Protein AF-K3W5T7-F1 (afdb_monomer_lite)

Radius of gyration: 19.57 Å; chains: 1; bounding box: 52×49×50 Å

InterPro domains:
  IPR001171 Sterol biosynthesis ERG24/DHCR-like [PF01222] (64-207)

Sequence (216 aa):
MAATPVVAVLPTHLFVAHRGSLSLFLHAARHKPLLDMWPSPFDPTAWKLIGGFLGTQLMLMRVYKSNGFQCFALSIALFFALFFAGAYHWELYSGGVVYEHLPQIISAMNVFSYAFCDMLYVKGAFLRPSSSDSGTSGNPIFDFYWCTELYPRVLGWDVKLFTNCRGGMMFWDIAIISYACKQVELYGALSDSMAVSVGLQLVYIVKFFGGRQDTR

Foldseek 3Di:
DVCPLVVVQLQLLCCPVVVVDPVVSVVVCVPDPPVVSQDDLPDPLLVCVLCVQLVVLVVLCVVDVDALLVSVVVLVVVLVVCLCCCVPVVVVDQLLSCVVCVSNNSSNVVVVVLVVLVVQQCCLVPHDFPDPQFDDPPDSVVCSVVPGHPFGDDPNDTPCCSVPLRVPLVVVLSNLSSVQSVCCVVPVDGDPVSVVVSVVSVVVSSCVSVVVPPDD

Organism: Globisporangium ultimum (strain ATCC 200006 / CBS 805.95 / DAOM BR144) (NCBI:txid431595)

Structure (mmCIF, N/CA/C/O backbone):
data_AF-K3W5T7-F1
#
_entry.id   AF-K3W5T7-F1
#
loop_
_atom_site.group_PDB
_atom_site.id
_atom_site.type_symbol
_atom_site.label_atom_id
_atom_site.label_alt_id
_atom_site.label_comp_id
_atom_site.label_asym_id
_atom_site.label_entity_id
_atom_site.label_seq_id
_atom_site.pdbx_PDB_ins_code
_atom_site.Cartn_x
_atom_site.Cartn_y
_atom_site.Cartn_z
_atom_site.occupancy
_atom_site.B_iso_or_equiv
_atom_site.auth_seq_id
_atom_site.auth_comp_id
_atom_site.auth_asym_id
_atom_site.auth_atom_id
_atom_site.pdbx_PDB_model_num
ATOM 1 N N . MET A 1 1 ? -17.375 -5.889 2.847 1.00 61.69 1 MET A N 1
ATOM 2 C CA . MET A 1 1 ? -16.153 -6.396 3.512 1.00 61.69 1 MET A CA 1
ATOM 3 C C . MET A 1 1 ? -15.489 -7.527 2.742 1.00 61.69 1 MET A C 1
ATOM 5 O O . MET A 1 1 ? -14.324 -7.371 2.433 1.00 61.69 1 MET A O 1
ATOM 9 N N . ALA A 1 2 ? -16.182 -8.611 2.375 1.00 70.94 2 ALA A N 1
ATOM 10 C CA . ALA A 1 2 ? -15.546 -9.741 1.675 1.00 70.94 2 ALA A CA 1
ATOM 11 C C . ALA A 1 2 ? -15.096 -9.448 0.225 1.00 70.94 2 ALA A C 1
ATOM 13 O O . ALA A 1 2 ? -14.174 -10.082 -0.273 1.00 70.94 2 ALA A O 1
ATOM 14 N N . ALA A 1 3 ? -15.720 -8.479 -0.455 1.00 76.19 3 ALA A N 1
ATOM 15 C CA . ALA A 1 3 ? -15.379 -8.149 -1.841 1.00 76.19 3 ALA A CA 1
ATOM 16 C C . ALA A 1 3 ? -14.088 -7.320 -1.977 1.00 76.19 3 ALA A C 1
ATOM 18 O O . ALA A 1 3 ? -13.407 -7.415 -2.992 1.00 76.19 3 ALA A O 1
ATOM 19 N N . THR A 1 4 ? -13.728 -6.521 -0.969 1.00 79.50 4 THR A N 1
ATOM 20 C CA . THR A 1 4 ? -12.590 -5.591 -1.052 1.00 79.50 4 THR A CA 1
ATOM 21 C C . THR A 1 4 ? -11.247 -6.308 -1.245 1.00 79.50 4 THR A C 1
ATOM 23 O O . THR A 1 4 ? -10.515 -5.920 -2.154 1.00 79.50 4 THR A O 1
ATOM 26 N N . PRO A 1 5 ? -10.932 -7.393 -0.505 1.00 79.88 5 PRO A N 1
ATOM 27 C CA . PRO A 1 5 ? -9.723 -8.178 -0.756 1.00 79.88 5 PRO A CA 1
ATOM 28 C C . PRO A 1 5 ? -9.690 -8.771 -2.168 1.00 79.88 5 PRO A C 1
ATOM 30 O O . PRO A 1 5 ? -8.647 -8.780 -2.811 1.00 79.88 5 PRO A O 1
ATOM 33 N N . VAL A 1 6 ? -10.841 -9.222 -2.678 1.00 79.50 6 VAL A N 1
ATOM 34 C CA . VAL A 1 6 ? -10.961 -9.811 -4.021 1.00 79.50 6 VAL A CA 1
ATOM 35 C C . VAL A 1 6 ? -10.670 -8.758 -5.093 1.00 79.50 6 VAL A C 1
ATOM 37 O O . VAL A 1 6 ? -9.884 -8.996 -6.007 1.00 79.50 6 VAL A O 1
ATOM 40 N N . VAL A 1 7 ? -11.239 -7.562 -4.941 1.00 80.19 7 VAL A N 1
ATOM 41 C CA . VAL A 1 7 ? -11.006 -6.425 -5.843 1.00 80.19 7 VAL A CA 1
ATOM 42 C C . VAL A 1 7 ? -9.572 -5.893 -5.739 1.00 80.19 7 VAL A C 1
ATOM 44 O O . VAL A 1 7 ? -9.084 -5.324 -6.704 1.00 80.19 7 VAL A O 1
ATOM 47 N N . ALA A 1 8 ? -8.867 -6.097 -4.625 1.00 79.56 8 ALA A N 1
ATOM 48 C CA . ALA A 1 8 ? -7.452 -5.737 -4.507 1.00 79.56 8 ALA A CA 1
ATOM 49 C C . ALA A 1 8 ? -6.516 -6.783 -5.141 1.00 79.56 8 ALA A C 1
ATOM 51 O O . ALA A 1 8 ? -5.524 -6.429 -5.775 1.00 79.56 8 ALA A O 1
ATOM 52 N N . VAL A 1 9 ? -6.818 -8.075 -4.984 1.00 81.88 9 VAL A N 1
ATOM 53 C CA . VAL A 1 9 ? -5.940 -9.171 -5.430 1.00 81.88 9 VAL A CA 1
ATOM 54 C C . VAL A 1 9 ? -6.079 -9.451 -6.926 1.00 81.88 9 VAL A C 1
ATOM 56 O O . VAL A 1 9 ? -5.067 -9.659 -7.595 1.00 81.88 9 VAL A O 1
ATOM 59 N N . LEU A 1 10 ? -7.296 -9.422 -7.482 1.00 81.62 10 LEU A N 1
ATOM 60 C CA . LEU A 1 10 ? -7.518 -9.787 -8.887 1.00 81.62 10 LEU A CA 1
ATOM 61 C C . LEU A 1 10 ? -6.849 -8.837 -9.891 1.00 81.62 10 LEU A C 1
ATOM 63 O O . LEU A 1 10 ? -6.196 -9.339 -10.806 1.00 81.62 10 LEU A O 1
ATOM 67 N N . PRO A 1 11 ? -6.927 -7.499 -9.747 1.00 81.62 11 PRO A N 1
ATOM 68 C CA . PRO A 1 11 ? -6.212 -6.592 -10.637 1.00 81.62 11 PRO A CA 1
ATOM 69 C C . PRO A 1 11 ? -4.699 -6.760 -10.523 1.00 81.62 11 PRO A C 1
ATOM 71 O O . PRO A 1 11 ? -4.018 -6.809 -11.542 1.00 81.62 11 PRO A O 1
ATOM 74 N N . THR A 1 12 ? -4.158 -6.924 -9.314 1.00 80.81 12 THR A N 1
ATOM 75 C CA . THR A 1 12 ? -2.718 -7.163 -9.152 1.00 80.81 12 THR A CA 1
ATOM 76 C C . THR A 1 12 ? -2.299 -8.464 -9.831 1.00 80.81 12 THR A C 1
ATOM 78 O O . THR A 1 12 ? -1.301 -8.480 -10.546 1.00 80.81 12 THR A O 1
ATOM 81 N N . HIS A 1 13 ? -3.086 -9.535 -9.702 1.00 82.00 13 HIS A N 1
ATOM 82 C CA . HIS A 1 13 ? -2.827 -10.789 -10.411 1.00 82.00 13 HIS A CA 1
ATOM 83 C C . HIS A 1 13 ? -2.902 -10.613 -11.937 1.00 82.00 13 HIS A C 1
ATOM 85 O O . HIS A 1 13 ? -2.031 -11.093 -12.658 1.00 82.00 13 HIS A O 1
ATOM 91 N N . LEU A 1 14 ? -3.885 -9.863 -12.442 1.00 83.19 14 LEU A N 1
ATOM 92 C CA . LEU A 1 14 ? -4.017 -9.516 -13.861 1.00 83.19 14 LEU A CA 1
ATOM 93 C C . LEU A 1 14 ? -2.777 -8.774 -14.390 1.00 83.19 14 LEU A C 1
ATOM 95 O O . LEU A 1 14 ? -2.253 -9.114 -15.454 1.00 83.19 14 LEU A O 1
ATOM 99 N N . PHE A 1 15 ? -2.290 -7.767 -13.665 1.00 82.25 15 PHE A N 1
ATOM 100 C CA . PHE A 1 15 ? -1.136 -6.980 -14.098 1.00 82.25 15 PHE A CA 1
ATOM 101 C C . PHE A 1 15 ? 0.179 -7.755 -13.990 1.00 82.25 15 PHE A C 1
ATOM 103 O O . PHE A 1 15 ? 0.985 -7.698 -14.918 1.00 82.25 15 PHE A O 1
ATOM 110 N N . VAL A 1 16 ? 0.373 -8.521 -12.915 1.00 80.62 16 VAL A N 1
ATOM 111 C CA . VAL A 1 16 ? 1.622 -9.259 -12.666 1.00 80.62 16 VAL A CA 1
ATOM 112 C C . VAL A 1 16 ? 1.705 -10.536 -13.507 1.00 80.62 16 VAL A C 1
ATOM 114 O O . VAL A 1 16 ? 2.714 -10.765 -14.169 1.00 80.62 16 VAL A O 1
ATOM 117 N N . ALA A 1 17 ? 0.653 -11.360 -13.534 1.00 81.12 17 ALA A N 1
ATOM 118 C CA . ALA A 1 17 ? 0.679 -12.657 -14.218 1.00 81.12 17 ALA A CA 1
ATOM 119 C C . ALA A 1 17 ? 0.323 -12.564 -15.711 1.00 81.12 17 ALA A C 1
ATOM 121 O O . ALA A 1 17 ? 0.822 -13.350 -16.516 1.00 81.12 17 ALA A O 1
ATOM 122 N N . HIS A 1 18 ? -0.520 -11.600 -16.100 1.00 81.94 18 HIS A N 1
ATOM 123 C CA . HIS A 1 18 ? -1.054 -11.498 -17.467 1.00 81.94 18 HIS A CA 1
ATOM 124 C C . HIS A 1 18 ? -0.694 -10.192 -18.183 1.00 81.94 18 HIS A C 1
ATOM 126 O O . HIS A 1 18 ? -1.256 -9.904 -19.241 1.00 81.94 18 HIS A O 1
ATOM 132 N N . ARG A 1 19 ? 0.244 -9.402 -17.638 1.00 81.19 19 ARG A N 1
ATOM 133 C CA . ARG A 1 19 ? 0.719 -8.132 -18.224 1.00 81.19 19 ARG A CA 1
ATOM 134 C C . ARG A 1 19 ? -0.417 -7.143 -18.533 1.00 81.19 19 ARG A C 1
ATOM 136 O O . ARG A 1 19 ? -0.323 -6.363 -19.475 1.00 81.19 19 ARG A O 1
ATOM 143 N N . GLY A 1 20 ? -1.514 -7.207 -17.774 1.00 79.75 20 GLY A N 1
ATOM 144 C CA . GLY A 1 20 ? -2.696 -6.361 -17.975 1.00 79.75 20 GLY A CA 1
ATOM 145 C C . GLY A 1 20 ? -3.668 -6.839 -19.062 1.00 79.75 20 GLY A C 1
ATOM 146 O O . GLY A 1 20 ? -4.654 -6.157 -19.330 1.00 79.75 20 GLY A O 1
ATOM 147 N N . SER A 1 21 ? -3.442 -8.001 -19.687 1.00 86.62 21 SER A N 1
ATOM 148 C CA . SER A 1 21 ? -4.345 -8.545 -20.708 1.00 86.62 21 SER A CA 1
ATOM 149 C C . SER A 1 21 ? -5.549 -9.254 -20.088 1.00 86.62 21 SER A C 1
ATOM 151 O O . SER A 1 21 ? -5.440 -10.353 -19.535 1.00 86.62 21 SER A O 1
ATOM 153 N N . LEU A 1 22 ? -6.726 -8.638 -20.230 1.00 83.44 22 LEU A N 1
ATOM 154 C CA . LEU A 1 22 ? -7.982 -9.182 -19.711 1.00 83.44 22 LEU A CA 1
ATOM 155 C C . LEU A 1 22 ? -8.372 -10.503 -20.393 1.00 83.44 22 LEU A C 1
ATOM 157 O O . LEU A 1 22 ? -8.929 -11.388 -19.750 1.00 83.44 22 LEU A O 1
ATOM 161 N N . SER A 1 23 ? -8.056 -10.670 -21.680 1.00 83.00 23 SER A N 1
ATOM 162 C CA . SER A 1 23 ? -8.389 -11.889 -22.426 1.00 83.00 23 SER A CA 1
ATOM 163 C C . SER A 1 23 ? -7.590 -13.098 -21.936 1.00 83.00 23 SER A C 1
ATOM 165 O O . SER A 1 23 ? -8.165 -14.166 -21.729 1.00 83.00 23 SER A O 1
ATOM 167 N N . LEU A 1 24 ? -6.288 -12.921 -21.680 1.00 80.56 24 LEU A N 1
ATOM 168 C CA . LEU A 1 24 ? -5.429 -13.966 -21.114 1.00 80.56 24 LEU A CA 1
ATOM 169 C C . LEU A 1 24 ? -5.861 -14.340 -19.696 1.00 80.56 24 LEU A C 1
ATOM 171 O O . LEU A 1 24 ? -5.892 -15.522 -19.356 1.00 80.56 24 LEU A O 1
ATOM 175 N N . PHE A 1 25 ? -6.248 -13.349 -18.894 1.00 81.81 25 PHE A N 1
ATOM 176 C CA . PHE A 1 25 ? -6.768 -13.583 -17.553 1.00 81.81 25 PHE A CA 1
ATOM 177 C C . PHE A 1 25 ? -8.089 -14.356 -17.563 1.00 81.81 25 PHE A C 1
ATOM 179 O O . PHE A 1 25 ? -8.204 -15.358 -16.865 1.00 81.81 25 PHE A O 1
ATOM 186 N N . LEU A 1 26 ? -9.066 -13.957 -18.385 1.00 83.06 26 LEU A N 1
ATOM 187 C CA . LEU A 1 26 ? -10.345 -14.670 -18.495 1.00 83.06 26 LEU A CA 1
ATOM 188 C C . LEU A 1 26 ? -10.158 -16.104 -19.000 1.00 83.06 26 LEU A C 1
ATOM 190 O O . LEU A 1 26 ? -10.862 -17.014 -18.561 1.00 83.06 26 LEU A O 1
ATOM 194 N N . HIS A 1 27 ? -9.189 -16.321 -19.893 1.00 82.69 27 HIS A N 1
ATOM 195 C CA . HIS A 1 27 ? -8.848 -17.660 -20.355 1.00 82.69 27 HIS A CA 1
ATOM 196 C C . HIS A 1 27 ? -8.237 -18.509 -19.230 1.00 82.69 27 HIS A C 1
ATOM 198 O O . HIS A 1 27 ? -8.663 -19.641 -19.018 1.00 82.69 27 HIS A O 1
ATOM 204 N N . ALA A 1 28 ? -7.309 -17.954 -18.447 1.00 78.06 28 ALA A N 1
ATOM 205 C CA . ALA A 1 28 ? -6.713 -18.640 -17.300 1.00 78.06 28 ALA A CA 1
ATOM 206 C C . ALA A 1 28 ? -7.725 -18.908 -16.169 1.00 78.06 28 ALA A C 1
ATOM 208 O O . ALA A 1 28 ? -7.746 -20.004 -15.607 1.00 78.06 28 ALA A O 1
ATOM 209 N N . ALA A 1 29 ? -8.612 -17.950 -15.885 1.00 76.19 29 ALA A N 1
ATOM 210 C CA . ALA A 1 29 ? -9.672 -18.055 -14.880 1.00 76.19 29 ALA A CA 1
ATOM 211 C C . ALA A 1 29 ? -10.714 -19.135 -15.211 1.00 76.19 29 ALA A C 1
ATOM 213 O O . ALA A 1 29 ? -11.398 -19.630 -14.321 1.00 76.19 29 ALA A O 1
ATOM 214 N N . ARG A 1 30 ? -10.825 -19.535 -16.484 1.00 76.81 30 ARG A N 1
ATOM 215 C CA . ARG A 1 30 ? -11.701 -20.635 -16.909 1.00 76.81 30 ARG A CA 1
ATOM 216 C C . ARG A 1 30 ? -11.170 -22.012 -16.500 1.00 76.81 30 ARG A C 1
ATOM 218 O O . ARG A 1 30 ? -11.955 -22.950 -16.388 1.00 76.81 30 ARG A O 1
ATOM 225 N N . HIS A 1 31 ? -9.858 -22.141 -16.310 1.00 74.31 31 HIS A N 1
ATOM 226 C CA . HIS A 1 31 ? -9.187 -23.427 -16.101 1.00 74.31 31 HIS A CA 1
ATOM 227 C C . HIS A 1 31 ? -8.596 -23.603 -14.697 1.00 74.31 31 HIS A C 1
ATOM 229 O O . HIS A 1 31 ? -8.259 -24.728 -14.334 1.00 74.31 31 HIS A O 1
ATOM 235 N N . LYS A 1 32 ? -8.481 -22.531 -13.904 1.00 74.44 32 LYS A N 1
ATOM 236 C CA . LYS A 1 32 ? -7.997 -22.580 -12.519 1.00 74.44 32 LYS A CA 1
ATOM 237 C C . LYS A 1 32 ? -9.016 -21.966 -11.559 1.00 74.44 32 LYS A C 1
ATOM 239 O O . LYS A 1 32 ? -9.597 -20.932 -11.892 1.00 74.44 32 LYS A O 1
ATOM 244 N N . PRO A 1 33 ? -9.229 -22.556 -10.371 1.00 77.62 33 PRO A N 1
ATOM 245 C CA . PRO A 1 33 ? -10.069 -21.944 -9.353 1.00 77.62 33 PRO A CA 1
ATOM 246 C C . PRO A 1 33 ? -9.469 -20.609 -8.892 1.00 77.62 33 PRO A C 1
ATOM 248 O O . PRO A 1 33 ? -8.253 -20.460 -8.792 1.00 77.62 33 PRO A O 1
ATOM 251 N N . LEU A 1 34 ? -10.331 -19.643 -8.553 1.00 70.81 34 LEU A N 1
ATOM 252 C CA . LEU A 1 34 ? -9.916 -18.320 -8.061 1.00 70.81 34 LEU A CA 1
ATOM 253 C C . LEU A 1 34 ? -9.010 -18.380 -6.818 1.00 70.81 34 LEU A C 1
ATOM 255 O O . LEU A 1 34 ? -8.229 -17.460 -6.593 1.00 70.81 34 LEU A O 1
ATOM 259 N N . LEU A 1 35 ? -9.099 -19.449 -6.021 1.00 70.12 35 LEU A N 1
ATOM 260 C CA . LEU A 1 35 ? -8.236 -19.652 -4.855 1.00 70.12 35 LEU A CA 1
ATOM 261 C C . LEU A 1 35 ? -6.759 -19.838 -5.226 1.00 70.12 35 LEU A C 1
ATOM 263 O O . LEU A 1 35 ? -5.902 -19.365 -4.487 1.00 70.12 35 LEU A O 1
ATOM 267 N N . ASP A 1 36 ? -6.452 -20.427 -6.384 1.00 72.31 36 ASP A N 1
ATOM 268 C CA . ASP A 1 36 ? -5.064 -20.618 -6.836 1.00 72.31 36 ASP A CA 1
ATOM 269 C C . ASP A 1 36 ? -4.421 -19.307 -7.310 1.00 72.31 36 ASP A C 1
ATOM 271 O O . ASP A 1 36 ? -3.203 -19.211 -7.451 1.00 72.31 36 ASP A O 1
ATOM 275 N N . MET A 1 37 ? -5.238 -18.284 -7.570 1.00 72.12 37 MET A N 1
ATOM 276 C CA . MET A 1 37 ? -4.769 -16.940 -7.909 1.00 72.12 37 MET A CA 1
ATOM 277 C C . MET A 1 37 ? -4.391 -16.135 -6.662 1.00 72.12 37 MET A C 1
ATOM 279 O O . MET A 1 37 ? -3.790 -15.065 -6.789 1.00 72.12 37 MET A O 1
ATOM 283 N N . TRP A 1 38 ? -4.739 -16.629 -5.467 1.00 77.25 38 TRP A N 1
ATOM 284 C CA . TRP A 1 38 ? -4.500 -15.926 -4.218 1.00 77.25 38 TRP A CA 1
ATOM 285 C C . TRP A 1 38 ? -3.059 -16.130 -3.731 1.00 77.25 38 TRP A C 1
ATOM 287 O O . TRP A 1 38 ? -2.664 -17.255 -3.418 1.00 77.25 38 TRP A O 1
ATOM 297 N N . PRO A 1 39 ? -2.251 -15.062 -3.627 1.00 79.44 39 PRO A N 1
ATOM 298 C CA . PRO A 1 39 ? 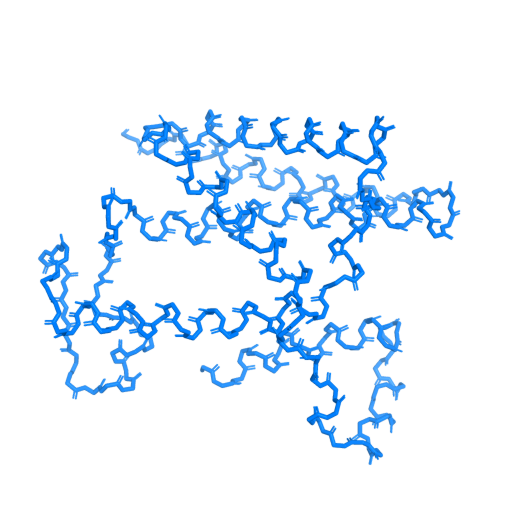-0.880 -15.184 -3.155 1.00 79.44 39 PRO A CA 1
ATOM 299 C C . PRO A 1 39 ? -0.839 -15.506 -1.656 1.00 79.44 39 PRO A C 1
ATOM 301 O O . PRO A 1 39 ? -1.678 -15.044 -0.874 1.00 79.44 39 PRO A O 1
ATOM 304 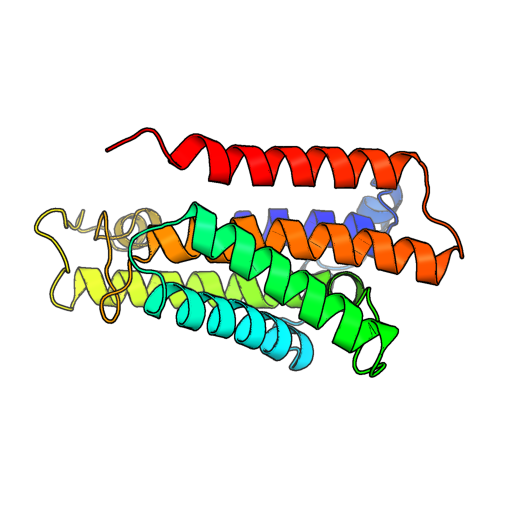N N . SER A 1 40 ? 0.167 -16.281 -1.243 1.00 83.62 40 SER A N 1
ATOM 305 C CA . SER A 1 40 ? 0.335 -16.694 0.151 1.00 83.62 40 SER A CA 1
ATOM 306 C C . SER A 1 40 ? 0.510 -15.474 1.072 1.00 83.62 40 SER A C 1
ATOM 308 O O . SER A 1 40 ? 1.456 -14.707 0.876 1.00 83.62 40 SER A O 1
ATOM 310 N N . PRO A 1 41 ? -0.339 -15.293 2.100 1.00 80.06 41 PRO A N 1
ATOM 311 C CA . PRO A 1 41 ? -0.262 -14.141 3.002 1.00 80.06 41 PRO A CA 1
ATOM 312 C C . PRO A 1 41 ? 0.882 -14.223 4.020 1.00 80.06 41 PRO A C 1
ATOM 314 O O . PRO A 1 41 ? 1.146 -13.248 4.716 1.00 80.06 41 PRO A O 1
ATOM 317 N N . PHE A 1 42 ? 1.550 -15.371 4.149 1.00 82.69 42 PHE A N 1
ATOM 318 C CA . PHE A 1 42 ? 2.521 -15.644 5.215 1.00 82.69 42 PHE A CA 1
ATOM 319 C C . PHE A 1 42 ? 3.980 -15.567 4.751 1.00 82.69 42 PHE A C 1
ATOM 321 O O . PHE A 1 42 ? 4.840 -16.260 5.287 1.00 82.69 42 PHE A O 1
ATOM 328 N N . ASP A 1 43 ? 4.271 -14.728 3.757 1.00 86.69 43 ASP A N 1
ATOM 329 C CA . ASP A 1 43 ? 5.645 -14.515 3.309 1.00 86.69 43 ASP A CA 1
ATOM 330 C C . ASP A 1 43 ? 6.452 -13.704 4.352 1.00 86.69 43 ASP A C 1
ATOM 332 O O . ASP A 1 43 ? 6.062 -12.578 4.687 1.00 86.69 43 ASP A O 1
ATOM 336 N N . PRO A 1 44 ? 7.574 -14.232 4.884 1.00 87.31 44 PRO A N 1
ATOM 337 C CA . PRO A 1 44 ? 8.341 -13.549 5.924 1.00 87.31 44 PRO A CA 1
ATOM 338 C C . PRO A 1 44 ? 8.930 -12.210 5.474 1.00 87.31 44 PRO A C 1
ATOM 340 O O . PRO A 1 44 ? 9.079 -11.305 6.295 1.00 87.31 44 PRO A O 1
ATOM 343 N N . THR A 1 45 ? 9.281 -12.068 4.195 1.00 85.19 45 THR A N 1
ATOM 344 C CA . THR A 1 45 ? 9.860 -10.832 3.657 1.00 85.19 45 THR A CA 1
ATOM 345 C C . THR A 1 45 ? 8.794 -9.750 3.574 1.00 85.19 45 THR A C 1
ATOM 347 O O . THR A 1 45 ? 9.022 -8.641 4.056 1.00 85.19 45 THR A O 1
ATOM 350 N N . ALA A 1 46 ? 7.593 -10.083 3.095 1.00 85.12 46 ALA A N 1
ATOM 351 C CA . ALA A 1 46 ? 6.457 -9.162 3.095 1.00 85.12 46 ALA A CA 1
ATOM 352 C C . ALA A 1 46 ? 6.126 -8.660 4.511 1.00 85.12 46 ALA A C 1
ATOM 354 O O . ALA A 1 46 ? 6.017 -7.453 4.725 1.00 85.12 46 ALA A O 1
ATOM 355 N N . TRP A 1 47 ? 6.050 -9.551 5.507 1.00 86.56 47 TRP A N 1
ATOM 356 C CA . TRP A 1 47 ? 5.792 -9.152 6.899 1.00 86.56 47 TRP A CA 1
ATOM 357 C C . TRP A 1 47 ? 6.914 -8.309 7.510 1.00 86.56 47 TRP A C 1
ATOM 359 O O . TRP A 1 47 ? 6.626 -7.389 8.277 1.00 86.56 47 TRP A O 1
ATOM 369 N N . LYS A 1 48 ? 8.180 -8.562 7.156 1.00 85.81 48 LYS A N 1
ATOM 370 C CA . LYS A 1 48 ? 9.312 -7.713 7.567 1.00 85.81 48 LYS A CA 1
ATOM 371 C C . LYS A 1 48 ? 9.225 -6.315 6.959 1.00 85.81 48 LYS A C 1
ATOM 373 O O . LYS A 1 48 ? 9.433 -5.346 7.682 1.00 85.81 48 LYS A O 1
ATOM 378 N N . LEU A 1 49 ? 8.893 -6.203 5.672 1.00 84.75 49 LEU A N 1
ATOM 379 C CA . LEU A 1 49 ? 8.727 -4.914 4.990 1.00 84.75 49 LEU A CA 1
ATOM 380 C C . LEU A 1 49 ? 7.577 -4.114 5.605 1.00 84.75 49 LEU A C 1
ATOM 382 O O . LEU A 1 49 ? 7.756 -2.960 5.988 1.00 84.75 49 LEU A O 1
ATOM 386 N N . ILE A 1 50 ? 6.421 -4.758 5.775 1.00 86.69 50 ILE A N 1
ATOM 387 C CA . ILE A 1 50 ? 5.233 -4.172 6.401 1.00 86.69 50 ILE A CA 1
ATOM 388 C C . ILE A 1 50 ? 5.540 -3.735 7.835 1.00 86.69 50 ILE A C 1
ATOM 390 O O . ILE A 1 50 ? 5.286 -2.590 8.201 1.00 86.69 50 ILE A O 1
ATOM 394 N N . GLY A 1 51 ? 6.091 -4.633 8.655 1.00 85.62 51 GLY A N 1
ATOM 395 C CA . GLY A 1 51 ? 6.387 -4.366 10.060 1.00 85.62 51 GLY A CA 1
ATOM 396 C C . GLY A 1 51 ? 7.459 -3.294 10.239 1.00 85.62 51 GLY A C 1
ATOM 397 O O . GLY A 1 51 ? 7.309 -2.416 11.085 1.00 85.62 51 GLY A O 1
ATOM 398 N N . GLY A 1 52 ? 8.507 -3.317 9.412 1.00 84.19 52 GLY A N 1
ATOM 399 C CA . GLY A 1 52 ? 9.554 -2.298 9.404 1.00 84.19 52 GLY A CA 1
ATOM 400 C C . GLY A 1 52 ? 9.007 -0.926 9.020 1.00 84.19 52 GLY A C 1
ATOM 401 O O . GLY A 1 52 ? 9.253 0.061 9.715 1.00 84.19 52 GLY A O 1
ATOM 402 N N . PHE A 1 53 ? 8.192 -0.859 7.968 1.00 84.88 53 PHE A N 1
ATOM 403 C CA . PHE A 1 53 ? 7.553 0.383 7.546 1.00 84.88 53 PHE A CA 1
ATOM 404 C C . PHE A 1 53 ? 6.564 0.908 8.599 1.00 84.88 53 PHE A C 1
ATOM 406 O O . PHE A 1 53 ? 6.719 2.020 9.095 1.00 84.88 53 PHE A O 1
ATOM 413 N N . LEU A 1 54 ? 5.584 0.110 9.025 1.00 86.38 54 LEU A N 1
ATOM 414 C CA . LEU A 1 54 ? 4.593 0.553 10.012 1.00 86.38 54 LEU A CA 1
ATOM 415 C C . LEU A 1 54 ? 5.239 0.886 11.366 1.00 86.38 54 LEU A C 1
ATOM 417 O O . LEU A 1 54 ? 4.860 1.869 12.003 1.00 86.38 54 LEU A O 1
ATOM 421 N N . GLY A 1 55 ? 6.244 0.117 11.790 1.00 84.88 55 GLY A N 1
ATOM 422 C CA . GLY A 1 55 ? 6.995 0.356 13.021 1.00 84.88 55 GLY A CA 1
ATOM 423 C C . GLY A 1 55 ? 7.791 1.660 12.989 1.00 84.88 55 GLY A C 1
ATOM 424 O O . GLY A 1 55 ? 7.715 2.449 13.932 1.00 84.88 55 GLY A O 1
ATOM 425 N N . THR A 1 56 ? 8.503 1.940 11.892 1.00 81.12 56 THR A N 1
ATOM 426 C CA . THR A 1 56 ? 9.218 3.219 11.723 1.00 81.12 56 THR A CA 1
ATOM 427 C C . THR A 1 56 ? 8.251 4.402 11.702 1.00 81.12 56 THR A C 1
ATOM 429 O O . THR A 1 56 ? 8.498 5.402 12.378 1.00 81.12 56 THR A O 1
ATOM 432 N N . GLN A 1 57 ? 7.100 4.270 11.036 1.00 82.06 57 GLN A N 1
ATOM 433 C CA . GLN A 1 57 ? 6.054 5.298 11.037 1.00 82.06 57 GLN A CA 1
ATOM 434 C C . GLN A 1 57 ? 5.456 5.540 12.436 1.00 82.06 57 GLN A C 1
ATOM 436 O O . GLN A 1 57 ? 5.245 6.693 12.824 1.00 82.06 57 GLN A O 1
ATOM 441 N N . LEU A 1 58 ? 5.221 4.486 13.227 1.00 81.06 58 LEU A N 1
ATOM 442 C CA . LEU A 1 58 ? 4.762 4.613 14.619 1.00 81.06 58 LEU A CA 1
ATOM 443 C C . LEU A 1 58 ? 5.796 5.323 15.502 1.00 81.06 58 LEU A C 1
ATOM 445 O O . LEU A 1 58 ? 5.436 6.188 16.304 1.00 81.06 58 LEU A O 1
ATOM 449 N N . MET A 1 59 ? 7.082 5.002 15.337 1.00 80.12 59 MET A N 1
ATOM 450 C CA . MET A 1 59 ? 8.166 5.662 16.072 1.00 80.12 59 MET A CA 1
ATOM 451 C C . MET A 1 59 ? 8.247 7.153 15.732 1.00 80.12 59 MET A C 1
ATOM 453 O O . MET A 1 59 ? 8.288 7.990 16.636 1.00 80.12 59 MET A O 1
ATOM 457 N N . LEU A 1 60 ? 8.183 7.505 14.445 1.00 74.94 60 LEU A N 1
ATOM 458 C CA . LEU A 1 60 ? 8.192 8.899 13.990 1.00 74.94 60 LEU A CA 1
ATOM 459 C C . LEU A 1 60 ? 6.984 9.689 14.513 1.00 74.94 60 LEU A C 1
ATOM 461 O O . LEU A 1 60 ? 7.129 10.849 14.906 1.00 74.94 60 LEU A O 1
ATOM 465 N N . MET A 1 61 ? 5.812 9.054 14.600 1.00 72.25 61 MET A N 1
ATOM 466 C CA . MET A 1 61 ? 4.611 9.674 15.166 1.00 72.25 61 MET A CA 1
ATOM 467 C C . MET A 1 61 ? 4.767 10.019 16.652 1.00 72.25 61 MET A C 1
ATOM 469 O O . MET A 1 61 ? 4.248 11.042 17.103 1.00 72.25 61 MET A O 1
ATOM 473 N N . ARG A 1 62 ? 5.490 9.199 17.424 1.00 71.00 62 ARG A N 1
ATOM 474 C CA . ARG A 1 62 ? 5.73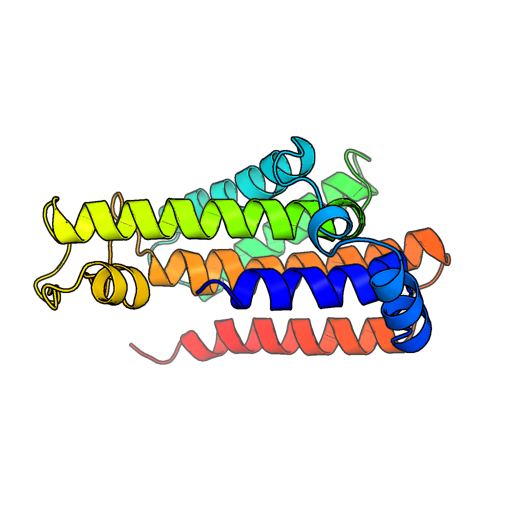2 9.467 18.849 1.00 71.00 62 ARG A CA 1
ATOM 475 C C . ARG A 1 62 ? 6.636 10.681 19.061 1.00 71.00 62 ARG A C 1
ATOM 477 O O . ARG A 1 62 ? 6.430 11.425 20.017 1.00 71.00 62 ARG A O 1
ATOM 484 N N . VAL A 1 63 ? 7.612 10.880 18.176 1.00 67.62 63 VAL A N 1
ATOM 485 C CA . VAL A 1 63 ? 8.572 11.992 18.254 1.00 67.62 63 VAL A CA 1
ATOM 486 C C . VAL A 1 63 ? 7.939 13.311 17.794 1.00 67.62 63 VAL A C 1
ATOM 488 O O . VAL A 1 63 ? 8.143 14.342 18.429 1.00 67.62 63 VAL A O 1
ATOM 491 N N . TYR A 1 64 ? 7.108 13.293 16.746 1.00 61.78 64 TYR A N 1
ATOM 492 C CA . TYR A 1 64 ? 6.525 14.506 16.156 1.00 61.78 64 TYR A CA 1
ATOM 493 C C . TYR A 1 64 ? 5.004 14.576 16.328 1.00 61.78 64 TYR A C 1
ATOM 495 O O . TYR A 1 64 ? 4.231 14.380 15.391 1.00 61.78 64 TYR A O 1
ATOM 503 N N . LYS A 1 65 ? 4.565 14.932 17.538 1.00 56.41 65 LYS A N 1
ATOM 504 C CA . LYS A 1 65 ? 3.143 14.950 17.924 1.00 56.41 65 LYS A CA 1
ATOM 505 C C . LYS A 1 65 ? 2.321 16.120 17.340 1.00 56.41 65 LYS A C 1
ATOM 507 O O . LYS A 1 65 ? 1.099 16.047 17.348 1.00 56.41 65 LYS A O 1
ATOM 512 N N . SER A 1 66 ? 2.962 17.199 16.861 1.00 52.31 66 SER A N 1
ATOM 513 C CA . SER A 1 66 ? 2.291 18.490 16.564 1.00 52.31 66 SER A CA 1
ATOM 514 C C . SER A 1 66 ? 2.409 18.995 15.113 1.00 52.31 66 SER A C 1
ATOM 516 O O . SER A 1 66 ? 1.564 19.779 14.687 1.00 52.31 66 SER A O 1
ATOM 518 N N . ASN A 1 67 ? 3.389 18.530 14.321 1.00 63.16 67 ASN A N 1
ATOM 519 C CA . ASN A 1 67 ? 3.657 19.061 12.974 1.00 63.16 67 ASN A CA 1
ATOM 520 C C . ASN A 1 67 ? 3.640 17.959 11.906 1.00 63.16 67 ASN A C 1
ATOM 522 O O . ASN A 1 67 ? 4.663 17.341 11.600 1.00 63.16 67 ASN A O 1
ATOM 526 N N . GLY A 1 68 ? 2.467 17.741 11.303 1.00 58.06 68 GLY A N 1
ATOM 527 C CA . GLY A 1 68 ? 2.255 16.733 10.260 1.00 58.06 68 GLY A CA 1
ATOM 528 C C . GLY A 1 68 ? 3.213 16.866 9.071 1.00 58.0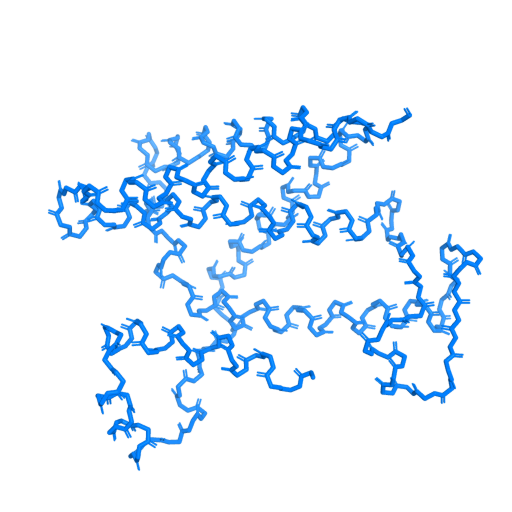6 68 GLY A C 1
ATOM 529 O O . GLY A 1 68 ? 3.755 15.851 8.634 1.00 58.06 68 GLY A O 1
ATOM 530 N N . PHE A 1 69 ? 3.480 18.102 8.630 1.00 61.38 69 PHE A N 1
ATOM 531 C CA . PHE A 1 69 ? 4.344 18.424 7.487 1.00 61.38 69 PHE A CA 1
ATOM 532 C C . PHE A 1 69 ? 5.839 18.229 7.769 1.00 61.38 69 PHE A C 1
ATOM 534 O O . PHE A 1 69 ? 6.531 17.625 6.962 1.00 61.38 69 PHE A O 1
ATOM 541 N N . GLN A 1 70 ? 6.343 18.658 8.932 1.00 62.03 70 GLN A N 1
ATOM 542 C CA . GLN A 1 70 ? 7.745 18.412 9.305 1.00 62.03 70 GLN A CA 1
ATOM 543 C C . GLN A 1 70 ? 8.013 16.916 9.446 1.00 62.03 70 GLN A C 1
ATOM 545 O O . GLN A 1 70 ? 9.008 16.414 8.942 1.00 62.03 70 GLN A O 1
ATOM 550 N N . CYS A 1 71 ? 7.085 16.187 10.068 1.00 62.31 71 CYS A N 1
ATOM 551 C CA . CYS A 1 71 ? 7.183 14.741 10.181 1.00 62.31 71 CYS A CA 1
ATOM 552 C C . CYS A 1 71 ? 7.049 14.055 8.812 1.00 62.31 71 CYS A C 1
ATOM 554 O O . CYS A 1 71 ? 7.702 13.049 8.586 1.00 62.31 71 CYS A O 1
ATOM 556 N N . PHE A 1 72 ? 6.242 14.579 7.880 1.00 64.06 72 PHE A N 1
ATOM 557 C CA . PHE A 1 72 ? 6.190 14.107 6.487 1.00 64.06 72 PHE A CA 1
ATOM 558 C C . PHE A 1 72 ? 7.510 14.343 5.749 1.00 64.06 72 PHE A C 1
ATOM 560 O O . PHE A 1 72 ? 8.084 13.389 5.243 1.00 64.06 72 PHE A O 1
ATOM 567 N N . ALA A 1 73 ? 8.030 15.571 5.764 1.00 67.25 73 ALA A N 1
ATOM 568 C CA . ALA A 1 73 ? 9.296 15.921 5.130 1.00 67.25 73 ALA A CA 1
ATOM 569 C C . ALA A 1 73 ? 10.461 15.099 5.698 1.00 67.25 73 ALA A C 1
ATOM 571 O O . ALA A 1 73 ? 11.283 14.607 4.938 1.00 67.25 73 ALA A O 1
ATOM 572 N N . LEU A 1 74 ? 10.493 14.876 7.017 1.00 67.50 74 LEU A N 1
ATOM 573 C CA . LEU A 1 74 ? 11.457 13.983 7.661 1.00 67.50 74 LEU A CA 1
ATOM 574 C C . LEU A 1 74 ? 11.235 12.516 7.304 1.00 67.50 74 LEU A C 1
ATOM 576 O O . LEU A 1 74 ? 12.215 11.820 7.099 1.00 67.50 74 LEU A O 1
ATOM 580 N N . SER A 1 75 ? 9.989 12.040 7.215 1.00 65.44 75 SER A N 1
ATOM 581 C CA . SER A 1 75 ? 9.693 10.652 6.821 1.00 65.44 75 SER A CA 1
ATOM 582 C C . SER A 1 75 ? 10.138 10.389 5.389 1.00 65.44 75 SER A C 1
ATOM 584 O O . SER A 1 75 ? 10.788 9.384 5.145 1.00 65.44 75 SER A O 1
ATOM 586 N N . ILE A 1 76 ? 9.851 11.316 4.473 1.00 67.94 76 ILE A N 1
ATOM 587 C CA . ILE A 1 76 ? 10.310 11.274 3.087 1.00 67.94 76 ILE A CA 1
ATOM 588 C C . ILE A 1 76 ? 11.832 11.387 3.021 1.00 67.94 76 ILE A C 1
ATOM 590 O O . ILE A 1 76 ? 12.462 10.592 2.339 1.00 67.94 76 ILE A O 1
ATOM 594 N N . ALA A 1 77 ? 12.448 12.330 3.736 1.00 68.75 77 ALA A N 1
ATOM 595 C CA . ALA A 1 77 ? 13.898 12.508 3.716 1.00 68.75 77 ALA A CA 1
ATOM 596 C C . ALA A 1 77 ? 14.632 11.294 4.300 1.00 68.75 77 ALA A C 1
ATOM 598 O O . ALA A 1 77 ? 15.609 10.842 3.717 1.00 68.75 77 ALA A O 1
ATOM 599 N N . LEU A 1 78 ? 14.143 10.733 5.411 1.00 68.75 78 LEU A N 1
ATOM 600 C CA . LEU A 1 78 ? 14.647 9.484 5.980 1.00 68.75 78 LEU A CA 1
ATOM 601 C C . LEU A 1 78 ? 14.410 8.323 5.029 1.00 68.75 78 LEU A C 1
ATOM 603 O O . LEU A 1 78 ? 15.319 7.532 4.832 1.00 68.75 78 LEU A O 1
ATOM 607 N N . PHE A 1 79 ? 13.228 8.226 4.425 1.00 66.88 79 PHE A N 1
ATOM 608 C CA . PHE A 1 79 ? 12.924 7.164 3.481 1.00 66.88 79 PHE A CA 1
ATOM 609 C C . PHE A 1 79 ? 13.843 7.234 2.265 1.00 66.88 79 PHE A C 1
ATOM 611 O O . PHE A 1 79 ? 14.506 6.251 1.981 1.00 66.88 79 PHE A O 1
ATOM 618 N N . PHE A 1 80 ? 13.979 8.386 1.609 1.00 67.75 80 PHE A N 1
ATOM 619 C CA . PHE A 1 80 ? 14.927 8.565 0.513 1.00 67.75 80 PHE A CA 1
ATOM 620 C C . PHE A 1 80 ? 16.368 8.320 0.961 1.00 67.75 80 PHE A C 1
ATOM 622 O O . PHE A 1 80 ? 17.106 7.654 0.248 1.00 67.75 80 PHE A O 1
ATOM 629 N N . ALA A 1 81 ? 16.774 8.782 2.145 1.00 64.81 81 ALA A N 1
ATOM 630 C CA . ALA A 1 81 ? 18.117 8.529 2.660 1.00 64.81 81 ALA A CA 1
ATOM 631 C C . ALA A 1 81 ? 18.370 7.033 2.902 1.00 64.81 81 ALA A C 1
ATOM 633 O O . ALA A 1 81 ? 19.405 6.528 2.490 1.00 64.81 81 ALA A O 1
ATOM 634 N N . LEU A 1 82 ? 17.430 6.305 3.509 1.00 65.56 82 LEU A N 1
ATOM 635 C CA . LEU A 1 82 ? 17.508 4.854 3.714 1.00 65.56 82 LEU A CA 1
ATOM 636 C C . LEU A 1 82 ? 17.363 4.071 2.405 1.00 65.56 82 LEU A C 1
ATOM 638 O O . LEU A 1 82 ? 17.978 3.015 2.266 1.00 65.56 82 LEU A O 1
ATOM 642 N N . PHE A 1 83 ? 16.579 4.585 1.459 1.00 64.12 83 PHE A N 1
ATOM 643 C CA . PHE A 1 83 ? 16.371 4.024 0.129 1.00 64.12 83 PHE A CA 1
ATOM 644 C C . PHE A 1 83 ? 17.639 4.111 -0.710 1.00 64.12 83 PHE A C 1
ATOM 646 O O . PHE A 1 83 ? 18.161 3.094 -1.151 1.00 64.12 83 PHE A O 1
ATOM 653 N N . PHE A 1 84 ? 18.213 5.305 -0.836 1.00 63.34 84 PHE A N 1
ATOM 654 C CA . PHE A 1 84 ? 19.469 5.513 -1.550 1.00 63.34 84 PHE A CA 1
ATOM 655 C C . PHE A 1 84 ? 20.673 4.914 -0.809 1.00 63.34 84 PHE A C 1
ATOM 657 O O . PHE A 1 84 ? 21.521 4.293 -1.442 1.00 63.34 84 PHE A O 1
ATOM 664 N N . ALA A 1 85 ? 20.756 5.007 0.522 1.00 59.16 85 ALA A N 1
ATOM 665 C CA . ALA A 1 85 ? 21.853 4.374 1.259 1.00 59.16 85 ALA A CA 1
ATOM 666 C C . ALA A 1 85 ? 21.762 2.839 1.225 1.00 59.16 85 ALA A C 1
ATOM 668 O O . ALA A 1 85 ? 22.762 2.157 1.024 1.00 59.16 85 ALA A O 1
ATOM 669 N N . GLY A 1 86 ? 20.563 2.278 1.378 1.00 58.91 86 GLY A N 1
ATOM 670 C CA . GLY A 1 86 ? 20.348 0.833 1.383 1.00 58.91 86 GLY A CA 1
ATOM 671 C C . GLY A 1 86 ? 20.476 0.185 0.007 1.00 58.91 86 GLY A C 1
ATOM 672 O O . GLY A 1 86 ? 21.105 -0.865 -0.093 1.00 58.91 86 GLY A O 1
ATOM 673 N N . ALA A 1 87 ? 19.927 0.809 -1.039 1.00 58.84 87 ALA A N 1
ATOM 674 C CA . ALA A 1 87 ? 19.942 0.257 -2.393 1.00 58.84 87 ALA A CA 1
ATOM 675 C C . ALA A 1 87 ? 21.241 0.564 -3.159 1.00 58.84 87 ALA A C 1
ATOM 677 O O . ALA A 1 87 ? 21.718 -0.296 -3.887 1.00 58.84 87 ALA A O 1
ATOM 678 N N . TYR A 1 88 ? 21.824 1.762 -2.997 1.00 58.91 88 TYR A N 1
ATOM 679 C CA . TYR A 1 88 ? 22.992 2.202 -3.781 1.00 58.91 88 TYR A CA 1
ATOM 680 C C . TYR A 1 88 ? 24.327 2.122 -3.028 1.00 58.91 88 TYR A C 1
ATOM 682 O O . TYR A 1 88 ? 25.350 1.878 -3.659 1.00 58.91 88 TYR A O 1
ATOM 690 N N . HIS A 1 89 ? 24.355 2.350 -1.706 1.00 54.62 89 HIS A N 1
ATOM 691 C CA . HIS A 1 89 ? 25.615 2.341 -0.943 1.00 54.62 89 HIS A CA 1
ATOM 692 C C . HIS A 1 89 ? 25.926 1.001 -0.276 1.00 54.62 89 HIS A C 1
ATOM 694 O O . HIS A 1 89 ? 27.097 0.640 -0.178 1.00 54.62 89 HIS A O 1
ATOM 700 N N . TRP A 1 90 ? 24.910 0.287 0.210 1.00 56.16 90 TRP A N 1
ATOM 701 C CA . TRP A 1 90 ? 25.110 -0.966 0.938 1.00 56.16 90 TRP A CA 1
ATOM 702 C C . TRP A 1 90 ? 24.558 -2.214 0.230 1.00 56.16 90 TRP A C 1
ATOM 704 O O . TRP A 1 90 ? 24.758 -3.309 0.746 1.00 56.16 90 TRP A O 1
ATOM 714 N N . GLU A 1 91 ? 23.881 -2.067 -0.915 1.00 61.28 91 GLU A N 1
ATOM 715 C CA . GLU A 1 91 ? 23.269 -3.166 -1.692 1.00 61.28 91 GLU A CA 1
ATOM 716 C C . GLU A 1 91 ? 22.434 -4.152 -0.836 1.00 61.28 91 GLU A C 1
ATOM 718 O O . GLU A 1 91 ? 22.331 -5.339 -1.142 1.00 61.28 91 GLU A O 1
ATOM 723 N N . LEU A 1 92 ? 21.817 -3.685 0.261 1.00 57.47 92 LEU A N 1
ATOM 724 C CA . LEU A 1 92 ? 21.079 -4.563 1.184 1.00 57.47 92 LEU A CA 1
ATOM 725 C C . LEU A 1 92 ? 19.794 -5.132 0.562 1.00 57.47 92 LEU A C 1
ATOM 727 O O . LEU A 1 92 ? 19.286 -6.147 1.040 1.00 57.47 92 LEU A O 1
ATOM 731 N N . TYR A 1 93 ? 19.226 -4.457 -0.440 1.00 62.28 93 TYR A N 1
ATOM 732 C CA . TYR A 1 93 ? 17.996 -4.853 -1.126 1.00 62.28 93 TYR A CA 1
ATOM 733 C C . TYR A 1 93 ? 17.924 -4.241 -2.533 1.00 62.28 93 TYR A C 1
ATOM 735 O O . TYR A 1 93 ? 18.449 -3.154 -2.769 1.00 62.28 93 TYR A O 1
ATOM 743 N N . SER A 1 94 ? 17.230 -4.917 -3.458 1.00 70.06 94 SER A N 1
ATOM 744 C CA . SER A 1 94 ? 16.889 -4.354 -4.774 1.00 70.06 94 SER A CA 1
ATOM 745 C C . SER A 1 94 ? 15.958 -3.152 -4.597 1.00 70.06 94 SER A C 1
ATOM 747 O O . SER A 1 94 ? 14.986 -3.217 -3.839 1.00 70.06 94 SER A O 1
ATOM 749 N N . GLY A 1 95 ? 16.204 -2.059 -5.325 1.00 69.06 95 GLY A N 1
ATOM 750 C CA . GLY A 1 95 ? 15.345 -0.869 -5.281 1.00 69.06 95 GLY A CA 1
ATOM 751 C C . GLY A 1 95 ? 13.886 -1.177 -5.655 1.00 69.06 95 GLY A C 1
ATOM 752 O O . GLY A 1 95 ? 12.963 -0.475 -5.239 1.00 69.06 95 GLY A O 1
ATOM 753 N N . GLY A 1 96 ? 13.654 -2.271 -6.381 1.00 78.88 96 GLY A N 1
ATOM 754 C CA . GLY A 1 96 ? 12.339 -2.795 -6.734 1.00 78.88 96 GLY A CA 1
ATOM 755 C C . GLY A 1 96 ? 11.700 -3.774 -5.743 1.00 78.88 96 GLY A C 1
ATOM 756 O O . GLY A 1 96 ? 10.710 -4.407 -6.105 1.00 78.88 96 GLY A O 1
ATOM 757 N N . VAL A 1 97 ? 12.210 -3.918 -4.513 1.00 82.06 97 VAL A N 1
ATOM 758 C CA . VAL A 1 97 ? 11.741 -4.933 -3.542 1.00 82.06 97 VAL A CA 1
ATOM 759 C C . VAL A 1 97 ? 10.226 -4.904 -3.281 1.00 82.06 97 VAL A C 1
ATOM 761 O O . VAL A 1 97 ? 9.600 -5.951 -3.110 1.00 82.06 97 VAL A O 1
ATOM 764 N N . VAL A 1 98 ? 9.602 -3.719 -3.293 1.00 84.81 98 VAL A N 1
ATOM 765 C CA . VAL A 1 98 ? 8.148 -3.587 -3.087 1.00 84.81 98 VAL A CA 1
ATOM 766 C C . VAL A 1 98 ? 7.377 -4.140 -4.282 1.00 84.81 98 VAL A C 1
ATOM 768 O O . VAL A 1 98 ? 6.325 -4.744 -4.094 1.00 84.81 98 VAL A O 1
ATOM 771 N N . TYR A 1 99 ? 7.898 -3.973 -5.500 1.00 85.56 99 TYR A N 1
ATOM 772 C CA . TYR A 1 99 ? 7.296 -4.529 -6.712 1.00 85.56 99 TYR A CA 1
ATOM 773 C C . TYR A 1 99 ? 7.343 -6.059 -6.715 1.00 85.56 99 TYR A C 1
ATOM 775 O O . TYR A 1 99 ? 6.352 -6.710 -7.038 1.00 85.56 99 TYR A O 1
ATOM 783 N N . GLU A 1 100 ? 8.483 -6.635 -6.336 1.00 85.00 100 GLU A N 1
ATOM 784 C CA . GLU A 1 100 ? 8.699 -8.087 -6.355 1.00 85.00 100 GLU A CA 1
ATOM 785 C C . GLU A 1 100 ? 7.780 -8.827 -5.383 1.00 85.00 100 GLU A C 1
ATOM 787 O O . GLU A 1 100 ? 7.220 -9.869 -5.723 1.00 85.00 100 GLU A O 1
ATOM 792 N N . HIS A 1 101 ? 7.581 -8.256 -4.195 1.00 87.19 101 HIS A N 1
ATOM 793 C CA . HIS A 1 101 ? 6.745 -8.837 -3.148 1.00 87.19 101 HIS A CA 1
ATOM 794 C C . HIS A 1 101 ? 5.330 -8.240 -3.092 1.00 87.19 101 HIS A C 1
ATOM 796 O O . HIS A 1 101 ? 4.601 -8.473 -2.125 1.00 87.19 101 HIS A O 1
ATOM 802 N N . LEU A 1 102 ? 4.906 -7.477 -4.108 1.00 86.50 102 LEU A N 1
ATOM 803 C CA . LEU A 1 102 ? 3.609 -6.791 -4.115 1.00 86.50 102 LEU A CA 1
ATOM 804 C C . LEU A 1 102 ? 2.413 -7.738 -3.880 1.00 86.50 102 LEU A C 1
ATOM 806 O O . LEU A 1 102 ? 1.572 -7.416 -3.032 1.00 86.50 102 LEU A O 1
ATOM 810 N N . PRO A 1 103 ? 2.305 -8.905 -4.553 1.00 86.06 103 PRO A N 1
ATOM 811 C CA . PRO A 1 103 ? 1.193 -9.829 -4.318 1.00 86.06 103 PRO A CA 1
ATOM 812 C C . PRO A 1 103 ? 1.129 -10.315 -2.861 1.00 86.06 103 PRO A C 1
ATOM 814 O O . PRO A 1 103 ? 0.052 -10.372 -2.262 1.00 86.06 103 PRO A O 1
ATOM 817 N N . GLN A 1 104 ? 2.284 -10.624 -2.272 1.00 88.12 104 GLN A N 1
ATOM 818 C CA . GLN A 1 104 ? 2.410 -11.086 -0.892 1.00 88.12 104 GLN A CA 1
ATOM 819 C C . GLN A 1 104 ? 2.085 -9.964 0.099 1.00 88.12 104 GLN A C 1
ATOM 821 O O . GLN A 1 104 ? 1.373 -10.208 1.072 1.00 88.12 104 GLN A O 1
ATOM 826 N N . ILE A 1 105 ? 2.527 -8.729 -0.172 1.00 88.50 105 ILE A N 1
ATOM 827 C CA . ILE A 1 105 ? 2.224 -7.549 0.650 1.00 88.50 105 ILE A CA 1
ATOM 828 C C . ILE A 1 105 ? 0.714 -7.294 0.688 1.00 88.50 105 ILE A C 1
ATOM 830 O O . ILE A 1 105 ? 0.163 -7.113 1.771 1.00 88.50 105 ILE A O 1
ATOM 834 N N . ILE A 1 106 ? 0.018 -7.334 -0.454 1.00 88.44 106 ILE A N 1
ATOM 835 C CA . ILE A 1 106 ? -1.443 -7.131 -0.506 1.00 88.44 106 ILE A CA 1
ATOM 836 C C . ILE A 1 106 ? -2.178 -8.207 0.302 1.00 88.44 106 ILE A C 1
ATOM 838 O O . ILE A 1 106 ? -3.085 -7.894 1.075 1.00 88.44 106 ILE A O 1
ATOM 842 N N . SER A 1 107 ? -1.785 -9.474 0.160 1.00 87.31 107 SER A N 1
ATOM 843 C CA . SER A 1 107 ? -2.399 -10.579 0.906 1.00 87.31 107 SER A CA 1
ATOM 844 C C . SER A 1 107 ? -2.159 -10.457 2.416 1.00 87.31 107 SER A C 1
ATOM 846 O O . SER A 1 107 ? -3.107 -10.530 3.200 1.00 87.31 107 SER A O 1
ATOM 848 N N . ALA A 1 108 ? -0.921 -10.169 2.830 1.00 89.88 108 ALA A N 1
ATOM 849 C CA . ALA A 1 108 ? -0.563 -9.929 4.228 1.00 89.88 108 ALA A CA 1
ATOM 850 C C . ALA A 1 108 ? -1.302 -8.713 4.817 1.00 89.88 108 ALA A C 1
ATOM 852 O O . ALA A 1 108 ? -1.802 -8.779 5.940 1.00 89.88 108 ALA A O 1
ATOM 853 N N . MET A 1 109 ? -1.445 -7.625 4.052 1.00 89.25 109 MET A N 1
ATOM 854 C CA . MET A 1 109 ? -2.164 -6.425 4.490 1.00 89.25 109 MET A CA 1
ATOM 855 C C . MET A 1 109 ? -3.667 -6.635 4.617 1.00 89.25 109 MET A C 1
ATOM 857 O O . MET A 1 109 ? -4.270 -6.081 5.535 1.00 89.25 109 MET A O 1
ATOM 861 N N . ASN A 1 110 ? -4.270 -7.479 3.779 1.00 89.81 110 ASN A N 1
ATOM 862 C CA . ASN A 1 110 ? -5.662 -7.882 3.966 1.00 89.81 110 ASN A CA 1
ATOM 863 C C . ASN A 1 110 ? -5.839 -8.616 5.303 1.00 89.81 110 ASN A C 1
ATOM 865 O O . ASN A 1 110 ? -6.707 -8.234 6.088 1.00 89.81 110 ASN A O 1
ATOM 869 N N . VAL A 1 111 ? -4.982 -9.598 5.608 1.00 89.50 111 VAL A N 1
ATOM 870 C CA . VAL A 1 111 ? -5.022 -10.327 6.891 1.00 89.50 111 VAL A CA 1
ATOM 871 C C . VAL A 1 111 ? -4.803 -9.381 8.073 1.00 89.50 111 VAL A C 1
ATOM 873 O O . VAL A 1 111 ? -5.577 -9.402 9.029 1.00 89.50 111 VAL A O 1
ATOM 876 N N . PHE A 1 112 ? -3.801 -8.502 7.988 1.00 90.31 112 PHE A N 1
ATOM 877 C CA . PHE A 1 112 ? -3.546 -7.481 9.003 1.00 90.31 112 PHE A CA 1
ATOM 878 C C . PHE A 1 112 ? -4.750 -6.557 9.205 1.00 90.31 112 PHE A C 1
ATOM 880 O O . PHE A 1 112 ? -5.085 -6.255 10.342 1.00 90.31 112 PHE A O 1
ATOM 887 N N . SER A 1 113 ? -5.414 -6.119 8.131 1.00 89.75 113 SER A N 1
ATOM 888 C CA . SER A 1 113 ? -6.548 -5.195 8.226 1.00 89.75 113 SER A CA 1
ATOM 889 C C . SER A 1 113 ? -7.733 -5.804 8.972 1.00 89.75 113 SER A C 1
ATOM 891 O O . SER A 1 113 ? -8.290 -5.140 9.840 1.00 89.75 113 SER A O 1
ATOM 893 N N . TYR A 1 114 ? -8.059 -7.078 8.718 1.00 89.56 114 TYR A N 1
ATOM 894 C CA . TYR A 1 114 ? -9.097 -7.785 9.467 1.00 89.56 114 TYR A CA 1
ATOM 895 C C . TYR A 1 114 ? -8.715 -7.925 10.937 1.00 89.56 114 TYR A C 1
ATOM 897 O O . TYR A 1 114 ? -9.478 -7.493 11.795 1.00 89.56 114 TYR A O 1
ATOM 905 N N . ALA A 1 115 ? -7.501 -8.407 11.225 1.00 90.62 115 ALA A N 1
ATOM 906 C CA . ALA A 1 115 ? -7.026 -8.545 12.601 1.00 90.62 115 ALA A CA 1
ATOM 907 C C . ALA A 1 115 ? -6.993 -7.198 13.349 1.00 90.62 115 ALA A C 1
ATOM 909 O O . ALA A 1 115 ? -7.304 -7.121 14.538 1.00 90.62 115 ALA A O 1
ATOM 910 N N . PHE A 1 116 ? -6.635 -6.115 12.657 1.00 89.69 116 PHE A N 1
ATOM 911 C CA . PHE A 1 116 ? -6.601 -4.771 13.220 1.00 89.69 116 PHE A CA 1
ATOM 912 C C . PHE A 1 116 ? -8.009 -4.222 13.476 1.00 89.69 116 PHE A C 1
ATOM 914 O O . PHE A 1 116 ? -8.256 -3.659 14.541 1.00 89.69 116 PHE A O 1
ATOM 921 N N . CYS A 1 117 ? -8.949 -4.421 12.549 1.00 89.19 117 CYS A N 1
ATOM 922 C CA . CYS A 1 117 ? -10.360 -4.089 12.746 1.00 89.19 117 CYS A CA 1
ATOM 923 C C . CYS A 1 117 ? -10.974 -4.891 13.900 1.00 89.19 117 CYS A C 1
ATOM 925 O O . CYS A 1 117 ? -11.677 -4.306 14.720 1.00 89.19 117 CYS A O 1
ATOM 927 N N . ASP A 1 118 ? -10.656 -6.184 14.023 1.00 88.44 118 ASP A N 1
ATOM 928 C CA . ASP A 1 118 ? -11.116 -7.029 15.133 1.00 88.44 118 ASP A CA 1
ATOM 929 C C . ASP A 1 118 ? -10.603 -6.482 16.465 1.00 88.44 118 ASP A C 1
ATOM 931 O O . ASP A 1 118 ? -11.368 -6.306 17.411 1.00 88.44 118 ASP A O 1
ATOM 935 N N . MET A 1 119 ? -9.318 -6.124 16.531 1.00 89.56 119 MET A N 1
ATOM 936 C CA . MET A 1 119 ? -8.728 -5.501 17.715 1.00 89.56 119 MET A CA 1
ATOM 937 C C . MET A 1 119 ? -9.434 -4.184 18.083 1.00 89.56 119 MET A C 1
ATOM 939 O O . MET A 1 119 ? -9.691 -3.936 19.263 1.00 89.56 119 MET A O 1
ATOM 943 N N . LEU A 1 120 ? -9.755 -3.334 17.102 1.00 87.38 120 LEU A N 1
ATOM 944 C CA . LEU A 1 120 ? -10.471 -2.075 17.337 1.00 87.38 120 LEU A CA 1
ATOM 945 C C . LEU A 1 120 ? -11.915 -2.303 17.787 1.00 87.38 120 LEU A C 1
ATOM 947 O O . LEU A 1 120 ? -12.377 -1.607 18.691 1.00 87.38 120 LEU A O 1
ATOM 951 N N . TYR A 1 121 ? -12.598 -3.286 17.203 1.00 87.56 121 TYR A N 1
ATOM 952 C CA . TYR A 1 121 ? -13.940 -3.687 17.607 1.00 87.56 121 TYR A CA 1
ATOM 953 C C . TYR A 1 121 ? -13.944 -4.211 19.044 1.00 87.56 121 TYR 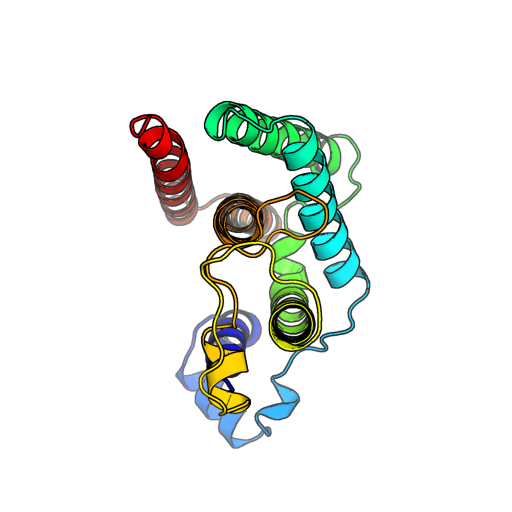A C 1
ATOM 955 O O . TYR A 1 121 ? -14.697 -3.708 19.875 1.00 87.56 121 TYR A O 1
ATOM 963 N N . VAL A 1 122 ? -13.044 -5.141 19.383 1.00 86.62 122 VAL A N 1
ATOM 964 C CA . VAL A 1 122 ? -12.924 -5.678 20.747 1.00 86.62 122 VAL A CA 1
ATOM 965 C C . VAL A 1 122 ? -12.620 -4.561 21.742 1.00 86.62 122 VAL A C 1
ATOM 967 O O . VAL A 1 122 ? -13.228 -4.496 22.812 1.00 86.62 122 VAL A O 1
ATOM 970 N N . LYS A 1 123 ? -11.718 -3.643 21.380 1.00 85.81 123 LYS A N 1
ATOM 971 C CA . LYS A 1 123 ? -11.397 -2.479 22.206 1.00 85.81 123 LYS A CA 1
ATOM 972 C C . LYS A 1 123 ? -12.619 -1.603 22.454 1.00 85.81 123 LYS A C 1
ATOM 974 O O . LYS A 1 123 ? -12.898 -1.269 23.598 1.00 85.81 123 LYS A O 1
ATOM 979 N N . GLY A 1 124 ? -13.328 -1.210 21.411 1.00 81.75 124 GLY A N 1
ATOM 980 C CA . GLY A 1 124 ? -14.410 -0.256 21.583 1.00 81.75 124 GLY A CA 1
ATOM 981 C C . GLY A 1 124 ? -15.730 -0.882 22.052 1.00 81.75 124 GLY A C 1
ATOM 982 O O . GLY A 1 124 ? -16.600 -0.140 22.492 1.00 81.75 124 GLY A O 1
ATOM 983 N N . ALA A 1 125 ? -15.906 -2.205 21.954 1.00 81.25 125 ALA A N 1
ATOM 984 C CA . ALA A 1 125 ? -17.093 -2.911 22.446 1.00 81.25 125 ALA A CA 1
ATOM 985 C C . ALA A 1 125 ? -16.935 -3.420 23.891 1.00 81.25 125 ALA A C 1
ATOM 987 O O . ALA A 1 125 ? -17.898 -3.385 24.653 1.00 81.25 125 ALA A O 1
ATOM 988 N N . PHE A 1 126 ? -15.738 -3.888 24.275 1.00 78.75 126 PHE A N 1
ATOM 989 C CA . PHE A 1 126 ? -15.513 -4.552 25.570 1.00 78.75 126 PHE A CA 1
ATOM 990 C C . PHE A 1 126 ? -14.524 -3.835 26.495 1.00 78.75 126 PHE A C 1
ATOM 992 O O . PHE A 1 126 ? -14.552 -4.060 27.705 1.00 78.75 126 PHE A O 1
ATOM 999 N N . LEU A 1 127 ? -13.634 -2.992 25.966 1.00 79.25 127 LEU A N 1
ATOM 1000 C CA . LEU A 1 127 ? -12.712 -2.187 26.771 1.00 79.25 127 LEU A CA 1
ATOM 1001 C C . LEU A 1 127 ? -13.232 -0.752 26.914 1.00 79.25 127 LEU A C 1
ATOM 1003 O O . LEU A 1 127 ? -14.268 -0.373 26.375 1.00 79.25 127 LEU A O 1
ATOM 1007 N N . ARG A 1 128 ? -12.511 0.059 27.695 1.00 72.25 128 ARG A N 1
ATOM 1008 C CA . ARG A 1 128 ? -12.872 1.456 27.938 1.00 72.25 128 ARG A CA 1
ATOM 1009 C C . ARG A 1 128 ? -12.708 2.274 26.644 1.00 72.25 128 ARG A C 1
ATOM 1011 O O . ARG A 1 128 ? -11.567 2.405 26.182 1.00 72.25 128 ARG A O 1
ATOM 1018 N N . PRO A 1 129 ? -13.786 2.872 26.103 1.00 71.12 129 PRO A N 1
ATOM 1019 C CA . PRO A 1 129 ? -13.688 3.727 24.928 1.00 71.12 129 PRO A CA 1
ATOM 1020 C C . PRO A 1 129 ? -12.765 4.919 25.187 1.00 71.12 129 PRO A C 1
ATOM 1022 O O . PRO A 1 129 ? -12.683 5.433 26.306 1.00 71.12 129 PRO A O 1
ATOM 1025 N N . SER A 1 130 ? -12.040 5.365 24.159 1.00 70.88 130 SER A N 1
ATOM 1026 C CA . SER A 1 130 ? -11.090 6.480 24.295 1.00 70.88 130 SER A CA 1
ATOM 1027 C C . SER A 1 130 ? -11.755 7.860 24.321 1.00 70.88 130 SER A C 1
ATOM 1029 O O . SER A 1 130 ? -11.121 8.825 24.749 1.00 70.88 130 SER A O 1
ATOM 1031 N N . SER A 1 131 ? -13.010 7.961 23.880 1.00 71.12 131 SER A N 1
ATOM 1032 C CA . SER A 1 131 ? -13.796 9.197 23.822 1.00 71.12 131 SER A CA 1
ATOM 1033 C C . SER A 1 131 ? -15.270 8.941 24.135 1.00 71.12 131 SER A C 1
ATOM 1035 O O . SER A 1 131 ? -15.758 7.824 23.977 1.00 71.12 131 SER A O 1
ATOM 1037 N N . SER A 1 132 ? -15.993 9.997 24.522 1.00 68.81 132 SER A N 1
ATOM 1038 C CA . SER A 1 132 ? -17.458 9.984 24.652 1.00 68.81 132 SER A CA 1
ATOM 1039 C C . SER A 1 132 ? -18.176 9.694 23.331 1.00 68.81 132 SER A C 1
ATOM 1041 O O . SER A 1 132 ? -19.285 9.176 23.356 1.00 68.81 132 SER A O 1
ATOM 1043 N N . ASP A 1 133 ? -17.526 9.967 22.193 1.00 76.25 133 ASP A N 1
ATOM 1044 C CA . ASP A 1 133 ? -18.032 9.667 20.846 1.00 76.25 133 ASP A CA 1
ATOM 1045 C C . ASP A 1 133 ? -17.803 8.190 20.498 1.00 76.25 133 ASP A C 1
ATOM 1047 O O . ASP A 1 133 ? -16.996 7.832 19.629 1.00 76.25 133 ASP A O 1
ATOM 1051 N N . SER A 1 134 ? -18.468 7.325 21.256 1.00 79.38 134 SER A N 1
ATOM 1052 C CA . SER A 1 134 ? -18.496 5.885 21.039 1.00 79.38 134 SER A CA 1
ATOM 1053 C C . SER A 1 134 ? -19.912 5.349 21.208 1.00 79.38 134 SER A C 1
ATOM 1055 O O . SER A 1 134 ? -20.706 5.881 21.983 1.00 79.38 134 SER A O 1
ATOM 1057 N N . GLY A 1 135 ? -20.247 4.316 20.448 1.00 77.38 135 GLY A N 1
ATOM 1058 C CA . GLY A 1 135 ? -21.579 3.733 20.443 1.00 77.38 135 GLY A CA 1
ATOM 1059 C C . GLY A 1 135 ? -21.597 2.381 19.749 1.00 77.38 135 GLY A C 1
ATOM 1060 O O . GLY A 1 135 ? -20.734 2.073 18.930 1.00 77.38 135 GLY A O 1
ATOM 1061 N N . THR A 1 136 ? -22.591 1.570 20.096 1.00 80.56 136 THR A N 1
ATOM 1062 C CA . THR A 1 136 ? -22.854 0.277 19.456 1.00 80.56 136 THR A CA 1
ATOM 1063 C C . THR A 1 136 ? -24.280 0.295 18.916 1.00 80.56 136 THR A C 1
ATOM 1065 O O . THR A 1 136 ? -25.176 0.859 19.545 1.00 80.56 136 THR A O 1
ATOM 1068 N N . SER A 1 137 ? -24.503 -0.283 17.736 1.00 80.94 137 SER A N 1
ATOM 1069 C CA . SER A 1 137 ? -25.853 -0.468 17.177 1.00 80.94 137 SER A CA 1
ATOM 1070 C C . SER A 1 137 ? -26.570 -1.689 17.745 1.00 80.94 137 SER A C 1
ATOM 1072 O O . SER A 1 137 ? -27.755 -1.876 17.476 1.00 80.94 137 SER A O 1
ATOM 1074 N N . GLY A 1 138 ? -25.858 -2.553 18.476 1.00 79.06 138 GLY A N 1
ATOM 1075 C CA . GLY A 1 138 ? -26.368 -3.847 18.930 1.00 79.06 138 GLY A CA 1
ATOM 1076 C C . GLY A 1 138 ? -26.303 -4.940 17.857 1.00 79.06 138 GLY A C 1
ATOM 1077 O O . GLY A 1 138 ? -26.620 -6.092 18.149 1.00 79.06 138 GLY A O 1
ATOM 1078 N N . ASN A 1 139 ? -25.859 -4.618 16.634 1.00 85.75 139 ASN A N 1
ATOM 1079 C CA . ASN A 1 139 ? -25.558 -5.597 15.595 1.00 85.75 139 ASN A CA 1
ATOM 1080 C C . ASN A 1 139 ? -24.032 -5.727 15.422 1.00 85.75 139 ASN A C 1
ATOM 1082 O O . ASN A 1 139 ? -23.407 -4.803 14.896 1.00 85.75 139 ASN A O 1
ATOM 1086 N N . PRO A 1 140 ? -23.422 -6.878 15.770 1.00 83.38 140 PRO A N 1
ATOM 1087 C CA . PRO A 1 140 ? -21.969 -7.049 15.722 1.00 83.38 140 PRO A CA 1
ATOM 1088 C C . PRO A 1 140 ? -21.387 -6.921 14.307 1.00 83.38 140 PRO A C 1
ATOM 1090 O O . PRO A 1 140 ? -20.265 -6.451 14.151 1.00 83.38 140 PRO A O 1
ATOM 1093 N N . ILE A 1 141 ? -22.143 -7.282 13.262 1.00 85.62 141 ILE A N 1
ATOM 1094 C CA . ILE A 1 141 ? -21.686 -7.151 11.867 1.00 85.62 141 ILE A CA 1
ATOM 1095 C C . ILE A 1 141 ? -21.575 -5.677 11.485 1.00 85.62 141 ILE A C 1
ATOM 1097 O O . ILE A 1 141 ? -20.632 -5.271 10.803 1.00 85.62 141 ILE A O 1
ATOM 1101 N N . PHE A 1 142 ? -22.552 -4.879 11.915 1.00 84.62 142 PHE A N 1
ATOM 1102 C CA . PHE A 1 142 ? -22.559 -3.455 11.635 1.00 84.62 142 PHE A CA 1
ATOM 1103 C C . PHE A 1 142 ? -21.474 -2.763 12.457 1.00 84.62 142 PHE A C 1
ATOM 1105 O O . PHE A 1 142 ? -20.634 -2.090 11.871 1.00 84.62 142 PHE A O 1
ATOM 1112 N N . ASP A 1 143 ? -21.393 -3.057 13.758 1.00 85.38 143 ASP A N 1
ATOM 1113 C CA . ASP A 1 143 ? -20.383 -2.537 14.693 1.00 85.38 143 ASP A CA 1
ATOM 1114 C C . ASP A 1 143 ? -18.944 -2.865 14.300 1.00 85.38 143 ASP A C 1
ATOM 1116 O O . ASP A 1 143 ? -18.055 -2.042 14.508 1.00 85.38 143 ASP A O 1
ATOM 1120 N N . PHE A 1 144 ? -18.709 -3.995 13.640 1.00 85.75 144 PHE A N 1
ATOM 1121 C CA . PHE A 1 144 ? -17.418 -4.284 13.025 1.00 85.75 144 PHE A CA 1
ATOM 1122 C C . PHE A 1 144 ? -17.132 -3.400 11.794 1.00 85.75 144 PHE A C 1
ATOM 1124 O O . PHE A 1 144 ? -16.015 -2.915 11.624 1.00 85.75 144 PHE A O 1
ATOM 1131 N N . TYR A 1 145 ? -18.134 -3.142 10.944 1.00 84.38 145 TYR A N 1
ATOM 1132 C CA . TYR A 1 145 ? -17.966 -2.397 9.689 1.00 84.38 145 TYR A CA 1
ATOM 1133 C C . TYR A 1 145 ? -17.622 -0.917 9.891 1.00 84.38 145 TYR A C 1
ATOM 1135 O O . TYR A 1 145 ? -16.691 -0.403 9.273 1.00 84.38 145 TYR A O 1
ATOM 1143 N N . TRP A 1 146 ? -18.378 -0.222 10.738 1.00 82.31 146 TRP A N 1
ATOM 1144 C CA . TRP A 1 146 ? -18.171 1.203 11.026 1.00 82.31 146 TRP A CA 1
ATOM 1145 C C . TRP A 1 146 ? -17.307 1.468 12.271 1.00 82.31 146 TRP A C 1
ATOM 1147 O O . TRP A 1 146 ? -16.980 2.626 12.535 1.00 82.31 146 TRP A O 1
ATOM 1157 N N . CYS A 1 147 ? -16.879 0.408 12.976 1.00 83.25 147 CYS A N 1
ATOM 1158 C CA . CYS A 1 147 ? -16.290 0.458 14.320 1.00 83.25 147 CYS A CA 1
ATOM 1159 C C . CYS A 1 147 ? -17.229 1.091 15.367 1.00 83.25 147 CYS A C 1
ATOM 1161 O O . CYS A 1 147 ? -18.287 1.628 15.052 1.00 83.25 147 CYS A O 1
ATOM 1163 N N . THR A 1 148 ? -16.844 1.019 16.643 1.00 82.38 148 THR A N 1
ATOM 1164 C CA . THR A 1 148 ? -17.640 1.570 17.755 1.00 82.38 148 THR A CA 1
ATOM 1165 C C . THR A 1 148 ? -17.110 2.908 18.280 1.00 82.38 148 THR A C 1
ATOM 1167 O O . THR A 1 148 ? -17.814 3.605 19.002 1.00 82.38 148 THR A O 1
ATOM 1170 N N . GLU A 1 149 ? -15.880 3.298 17.923 1.00 82.62 149 GLU A N 1
ATOM 1171 C CA . GLU A 1 149 ? -15.255 4.569 18.314 1.00 82.62 149 GLU A CA 1
ATOM 1172 C C . GLU A 1 149 ? -14.999 5.444 17.081 1.00 82.62 149 GLU A C 1
ATOM 1174 O O . GLU A 1 149 ? -14.395 4.986 16.107 1.00 82.62 149 GLU A O 1
ATOM 1179 N N . LEU A 1 150 ? -15.366 6.732 17.143 1.00 80.25 150 LEU A N 1
ATOM 1180 C CA . LEU A 1 150 ? -15.059 7.660 16.054 1.00 80.25 150 LEU A CA 1
ATOM 1181 C C . LEU A 1 150 ? -13.565 8.014 16.016 1.00 80.25 150 LEU A C 1
ATOM 1183 O O . LEU A 1 150 ? -12.995 8.067 14.935 1.00 80.25 150 LEU A O 1
ATOM 1187 N N . TYR A 1 151 ? -12.903 8.244 17.151 1.00 80.94 151 TYR A N 1
ATOM 1188 C CA . TYR A 1 151 ? -11.463 8.556 17.203 1.00 80.94 151 TYR A CA 1
ATOM 1189 C C . TYR A 1 151 ? -10.728 7.601 18.145 1.00 80.94 151 TYR A C 1
ATOM 1191 O O . TYR A 1 151 ? -10.333 7.996 19.248 1.00 80.94 151 TYR A O 1
ATOM 1199 N N . PRO A 1 152 ? -10.531 6.335 17.731 1.00 82.56 152 PRO A N 1
ATOM 1200 C CA . PRO A 1 152 ? -9.881 5.369 18.588 1.00 82.56 152 PRO A CA 1
ATOM 1201 C C . PRO A 1 152 ? -8.430 5.772 18.833 1.00 82.56 152 PRO A C 1
ATOM 1203 O O . PRO A 1 152 ? -7.649 5.982 17.901 1.00 82.56 152 PRO A O 1
ATOM 1206 N N . ARG A 1 153 ? -8.061 5.853 20.114 1.00 81.31 153 ARG A N 1
ATOM 1207 C CA . ARG A 1 153 ? -6.671 6.026 20.538 1.00 81.31 153 ARG A CA 1
ATOM 1208 C C . ARG A 1 153 ? -6.154 4.719 21.102 1.00 81.31 153 ARG A C 1
ATOM 1210 O O . ARG A 1 153 ? -6.729 4.163 22.034 1.00 81.31 153 ARG A O 1
ATOM 1217 N N . VAL A 1 154 ? -5.054 4.231 20.553 1.00 80.94 154 VAL A N 1
ATOM 1218 C CA . VAL A 1 154 ? -4.350 3.052 21.068 1.00 80.94 154 VAL A CA 1
ATOM 1219 C C . VAL A 1 154 ? -3.032 3.561 21.625 1.00 80.94 154 VAL A C 1
ATOM 1221 O O . VAL A 1 154 ? -2.340 4.301 20.946 1.00 80.94 154 VAL A O 1
ATOM 1224 N N . LEU A 1 155 ? -2.705 3.261 22.886 1.00 75.44 155 LEU A N 1
ATOM 1225 C CA . LEU A 1 155 ? -1.431 3.656 23.519 1.00 75.44 155 LEU A CA 1
ATOM 1226 C C . LEU A 1 155 ? -1.053 5.152 23.358 1.00 75.44 155 LEU A C 1
ATOM 1228 O O . LEU A 1 155 ? 0.124 5.508 23.306 1.00 75.44 155 LEU A O 1
ATOM 1232 N N . GLY A 1 156 ? -2.050 6.038 23.280 1.00 72.31 156 GLY A N 1
ATOM 1233 C CA . GLY A 1 156 ? -1.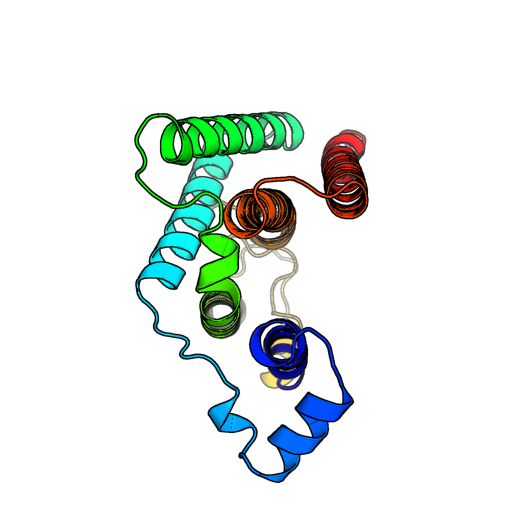860 7.489 23.182 1.00 72.31 156 GLY A CA 1
ATOM 1234 C C . GLY A 1 156 ? -1.633 8.054 21.773 1.00 72.31 156 GLY A C 1
ATOM 1235 O O . GLY A 1 156 ? -1.471 9.271 21.660 1.00 72.31 156 GLY A O 1
ATOM 1236 N N . TRP A 1 157 ? -1.657 7.231 20.720 1.00 76.56 157 TRP A N 1
ATOM 1237 C CA . TRP A 1 157 ? -1.624 7.681 19.321 1.00 76.56 157 TRP A CA 1
ATOM 1238 C C . TRP A 1 157 ? -2.997 7.553 18.644 1.00 76.56 157 TRP A C 1
ATOM 1240 O O . TRP A 1 157 ? -3.819 6.717 19.024 1.00 76.56 157 TRP A O 1
ATOM 1250 N N . ASP A 1 158 ? -3.256 8.432 17.671 1.00 82.12 158 ASP A N 1
ATOM 1251 C CA . ASP A 1 158 ? -4.512 8.482 16.916 1.00 82.12 158 ASP A CA 1
ATOM 1252 C C . ASP A 1 158 ? -4.473 7.482 15.754 1.00 82.12 158 ASP A C 1
ATOM 1254 O O . ASP A 1 158 ? -3.638 7.583 14.848 1.00 82.12 158 ASP A O 1
ATOM 1258 N N . VAL A 1 159 ? -5.382 6.505 15.789 1.00 85.56 159 VAL A N 1
ATOM 1259 C CA . VAL A 1 159 ? -5.419 5.417 14.809 1.00 85.56 159 VAL A CA 1
ATOM 1260 C C . VAL A 1 159 ? -5.798 5.915 13.416 1.00 85.56 159 VAL A C 1
ATOM 1262 O O . VAL A 1 159 ? -5.230 5.434 12.438 1.00 85.56 159 VAL A O 1
ATOM 1265 N N . LYS A 1 160 ? -6.699 6.899 13.297 1.00 82.56 160 LYS A N 1
ATOM 1266 C CA . LYS A 1 160 ? -7.115 7.447 11.994 1.00 82.56 160 LYS A CA 1
ATOM 1267 C C . LYS A 1 160 ? -5.976 8.196 11.328 1.00 82.56 160 LYS A C 1
ATOM 1269 O O . LYS A 1 160 ? -5.759 8.065 10.123 1.00 82.56 160 LYS A O 1
ATOM 1274 N N . LEU A 1 161 ? -5.240 8.980 12.114 1.00 79.88 161 LEU A N 1
ATOM 1275 C CA . LEU A 1 161 ? -4.057 9.671 11.617 1.00 79.88 161 LEU A CA 1
ATOM 1276 C C . LEU A 1 161 ? -2.999 8.664 11.155 1.00 79.88 161 LEU A C 1
ATOM 1278 O O . LEU A 1 161 ? -2.387 8.855 10.102 1.00 79.88 161 LEU A O 1
ATOM 1282 N N . PHE A 1 162 ? -2.804 7.588 11.919 1.00 83.69 162 PHE A N 1
ATOM 1283 C CA . PHE A 1 162 ? -1.847 6.545 11.579 1.00 83.69 162 PHE A CA 1
ATOM 1284 C C . PHE A 1 162 ? -2.211 5.824 10.287 1.00 83.69 162 PHE A C 1
ATOM 1286 O O . PHE A 1 162 ? -1.424 5.861 9.348 1.00 83.69 162 PHE A O 1
ATOM 1293 N N . THR A 1 163 ? -3.392 5.219 10.194 1.00 84.69 163 THR A N 1
ATOM 1294 C CA . THR A 1 163 ? -3.747 4.380 9.041 1.00 84.69 163 THR A CA 1
ATOM 1295 C C . THR A 1 163 ? -3.872 5.184 7.752 1.00 84.69 163 THR A C 1
ATOM 1297 O O . THR A 1 163 ? -3.313 4.785 6.733 1.00 84.69 163 THR A O 1
ATOM 1300 N N . ASN A 1 164 ? -4.539 6.341 7.791 1.00 82.62 164 ASN A N 1
ATOM 1301 C CA . ASN A 1 164 ? -4.787 7.142 6.594 1.00 82.62 164 ASN A CA 1
ATOM 1302 C C . ASN A 1 164 ? -3.527 7.888 6.136 1.00 82.62 164 ASN A C 1
ATOM 1304 O O . ASN A 1 164 ? -3.112 7.794 4.984 1.00 82.62 164 ASN A O 1
ATOM 1308 N N . CYS A 1 165 ? -2.895 8.638 7.044 1.00 77.25 165 CYS A N 1
ATOM 1309 C CA . CYS A 1 165 ? -1.825 9.553 6.654 1.00 77.25 165 CYS A CA 1
ATOM 1310 C C . CYS A 1 165 ? -0.445 8.899 6.687 1.00 77.25 165 CYS A C 1
ATOM 1312 O O . CYS A 1 165 ? 0.369 9.204 5.829 1.00 77.25 165 CYS A O 1
ATOM 1314 N N . ARG A 1 166 ? -0.143 8.042 7.669 1.00 77.00 166 ARG A N 1
ATOM 1315 C CA . ARG A 1 166 ? 1.209 7.473 7.827 1.00 77.00 166 ARG A CA 1
ATOM 1316 C C . ARG A 1 166 ? 1.358 6.112 7.169 1.00 77.00 166 ARG A C 1
ATOM 1318 O O . ARG A 1 166 ? 2.353 5.876 6.506 1.00 77.00 166 ARG A O 1
ATOM 1325 N N . GLY A 1 167 ? 0.370 5.243 7.333 1.00 80.88 167 GLY A N 1
ATOM 1326 C CA . GLY A 1 167 ? 0.329 3.936 6.698 1.00 80.88 167 GLY A CA 1
ATOM 1327 C C . GLY A 1 167 ? 0.077 4.075 5.203 1.00 80.88 167 GLY A C 1
ATOM 1328 O O . GLY A 1 167 ? 0.968 3.822 4.407 1.00 80.88 167 GLY A O 1
ATOM 1329 N N . GLY A 1 168 ? -1.123 4.516 4.820 1.00 84.88 168 GLY A N 1
ATOM 1330 C CA . GLY A 1 168 ? -1.554 4.532 3.420 1.00 84.88 168 GLY A CA 1
ATOM 1331 C C . GLY A 1 168 ? -0.800 5.533 2.547 1.00 84.88 168 GLY A C 1
ATOM 1332 O O . GLY A 1 168 ? -0.129 5.144 1.595 1.00 84.88 168 GLY A O 1
ATOM 1333 N N . MET A 1 169 ? -0.900 6.826 2.870 1.00 83.75 169 MET A N 1
ATOM 1334 C CA . MET A 1 169 ? -0.373 7.880 1.991 1.00 83.75 169 MET A CA 1
ATOM 1335 C C . MET A 1 169 ? 1.156 7.880 1.874 1.00 83.75 169 MET A C 1
ATOM 1337 O O . MET A 1 169 ? 1.654 8.148 0.786 1.00 83.75 169 MET A O 1
ATOM 1341 N N . MET A 1 170 ? 1.892 7.534 2.939 1.00 81.38 170 MET A N 1
ATOM 1342 C CA . MET A 1 170 ? 3.352 7.381 2.829 1.00 81.38 170 MET A CA 1
ATOM 1343 C C . MET A 1 170 ? 3.726 6.091 2.109 1.00 81.38 170 MET A C 1
ATOM 1345 O O . MET A 1 170 ? 4.638 6.082 1.305 1.00 81.38 170 MET A O 1
ATOM 1349 N N . PHE A 1 171 ? 3.021 4.978 2.334 1.00 85.69 171 PHE A N 1
ATOM 1350 C CA . PHE A 1 171 ? 3.346 3.757 1.594 1.00 85.69 171 PHE A CA 1
ATOM 1351 C C . PHE A 1 171 ? 3.180 3.951 0.082 1.00 85.69 171 PHE A C 1
ATOM 1353 O O . PHE A 1 171 ? 3.939 3.385 -0.703 1.00 85.69 171 PHE A O 1
ATOM 1360 N N . TRP A 1 172 ? 2.213 4.776 -0.331 1.00 88.31 172 TRP A N 1
ATOM 1361 C CA . TRP A 1 172 ? 2.018 5.099 -1.738 1.00 88.31 172 TRP A CA 1
ATOM 1362 C C . TRP A 1 172 ? 3.250 5.783 -2.351 1.00 88.31 172 TRP A C 1
ATOM 1364 O O . TRP A 1 172 ? 3.662 5.374 -3.436 1.00 88.31 172 TRP A O 1
ATOM 1374 N N . ASP A 1 173 ? 3.883 6.744 -1.665 1.00 84.69 173 ASP A N 1
ATOM 1375 C CA . ASP A 1 173 ? 5.097 7.397 -2.183 1.00 84.69 173 ASP A CA 1
ATOM 1376 C C . ASP A 1 173 ? 6.260 6.402 -2.366 1.00 84.69 173 ASP A C 1
ATOM 1378 O O . ASP A 1 173 ? 6.896 6.365 -3.423 1.00 84.69 173 ASP A O 1
ATOM 1382 N N . ILE A 1 174 ? 6.456 5.508 -1.399 1.00 82.69 174 ILE A N 1
ATOM 1383 C CA . ILE A 1 174 ? 7.478 4.460 -1.426 1.00 82.69 174 ILE A CA 1
ATOM 1384 C C . ILE A 1 174 ? 7.242 3.499 -2.589 1.00 82.69 174 ILE A C 1
ATOM 1386 O O . ILE A 1 174 ? 8.169 3.160 -3.330 1.00 82.69 174 ILE A O 1
ATOM 1390 N N . ALA A 1 175 ? 5.997 3.050 -2.751 1.00 87.06 175 ALA A N 1
ATOM 1391 C CA . ALA A 1 175 ? 5.637 2.058 -3.751 1.00 87.06 175 ALA A CA 1
ATOM 1392 C C . ALA A 1 175 ? 5.925 2.565 -5.170 1.00 87.06 175 ALA A C 1
ATOM 1394 O O . ALA A 1 175 ? 6.553 1.855 -5.953 1.00 87.06 175 ALA A O 1
ATOM 1395 N N . ILE A 1 176 ? 5.547 3.807 -5.496 1.00 89.81 176 ILE A N 1
ATOM 1396 C CA . ILE A 1 176 ? 5.747 4.361 -6.847 1.00 89.81 176 ILE A CA 1
ATOM 1397 C C . ILE A 1 176 ? 7.225 4.569 -7.187 1.00 89.81 176 ILE A C 1
ATOM 1399 O O . ILE A 1 176 ? 7.626 4.340 -8.328 1.00 89.81 176 ILE A O 1
ATOM 1403 N N . ILE A 1 177 ? 8.049 4.939 -6.202 1.00 86.06 177 ILE A N 1
ATOM 1404 C CA . ILE A 1 177 ? 9.501 5.062 -6.381 1.00 86.06 177 ILE A CA 1
ATOM 1405 C C . ILE A 1 177 ? 10.110 3.677 -6.610 1.00 86.06 177 ILE A C 1
ATOM 1407 O O . ILE A 1 177 ? 10.881 3.494 -7.551 1.00 86.06 177 ILE A O 1
ATOM 1411 N N . SER A 1 178 ? 9.713 2.680 -5.814 1.00 87.56 178 SER A N 1
ATOM 1412 C CA . SER A 1 178 ? 10.189 1.304 -5.985 1.00 87.56 178 SER A CA 1
ATOM 1413 C C . SER A 1 178 ? 9.813 0.734 -7.359 1.00 87.56 178 SER A C 1
ATOM 1415 O O . SER A 1 178 ? 10.621 0.055 -7.992 1.00 87.56 178 SER A O 1
ATOM 1417 N N . TYR A 1 179 ? 8.631 1.068 -7.885 1.00 88.75 179 TYR A N 1
ATOM 1418 C CA . TYR A 1 179 ? 8.211 0.651 -9.228 1.00 88.75 179 TYR A CA 1
ATOM 1419 C C . TYR A 1 179 ? 9.046 1.305 -10.335 1.00 88.75 179 TYR A C 1
ATOM 1421 O O . TYR A 1 179 ? 9.402 0.636 -11.307 1.00 88.75 179 TYR A O 1
ATOM 1429 N N . ALA A 1 180 ? 9.404 2.584 -10.183 1.00 88.31 180 ALA A N 1
ATOM 1430 C CA . ALA A 1 180 ? 10.319 3.261 -11.101 1.00 88.31 180 ALA A CA 1
ATOM 1431 C C . ALA A 1 180 ? 11.713 2.622 -11.078 1.00 88.31 180 ALA A C 1
ATOM 1433 O O . ALA A 1 180 ? 12.267 2.325 -12.136 1.00 88.31 180 ALA A O 1
ATOM 1434 N N . CYS A 1 181 ? 12.248 2.333 -9.888 1.00 85.50 181 CYS A N 1
ATOM 1435 C CA . CYS A 1 181 ? 13.519 1.626 -9.746 1.00 85.50 181 CYS A CA 1
ATOM 1436 C C . CYS A 1 181 ? 13.472 0.248 -10.404 1.00 85.50 181 CYS A C 1
ATOM 1438 O O . CYS A 1 181 ? 14.390 -0.102 -11.144 1.00 85.50 181 CYS A O 1
ATOM 1440 N N . LYS A 1 182 ? 12.375 -0.502 -10.234 1.00 86.94 182 LYS A N 1
ATOM 1441 C CA . LYS A 1 182 ? 12.240 -1.809 -10.882 1.00 86.94 182 LYS A CA 1
ATOM 1442 C C . LYS A 1 182 ? 12.213 -1.713 -12.407 1.00 86.94 182 LYS A C 1
ATOM 1444 O O . LYS A 1 182 ? 12.753 -2.584 -13.082 1.00 86.94 182 LYS A O 1
ATOM 1449 N N . GLN A 1 183 ? 11.619 -0.658 -12.966 1.00 88.44 183 GLN A N 1
ATOM 1450 C CA . GLN A 1 183 ? 11.653 -0.432 -14.411 1.00 88.44 183 GLN A CA 1
ATOM 1451 C C . GLN A 1 183 ? 13.089 -0.216 -14.911 1.00 88.44 183 GLN A C 1
ATOM 1453 O O . GLN A 1 183 ? 13.473 -0.803 -15.922 1.00 88.44 183 GLN A O 1
ATOM 1458 N N . VAL A 1 184 ? 13.886 0.572 -14.186 1.00 87.25 184 VAL A N 1
ATOM 1459 C CA . VAL A 1 184 ? 15.298 0.807 -14.522 1.00 87.25 184 VAL A CA 1
ATOM 1460 C C . VAL A 1 184 ? 16.108 -0.487 -14.433 1.00 87.25 184 VAL A C 1
ATOM 1462 O O . VAL A 1 184 ? 16.893 -0.761 -15.333 1.00 87.25 184 VAL A O 1
ATOM 1465 N N . GLU A 1 185 ? 15.881 -1.321 -13.416 1.00 86.06 185 GLU A N 1
ATOM 1466 C CA . GLU A 1 185 ? 16.545 -2.629 -13.299 1.00 86.06 185 GLU A CA 1
ATOM 1467 C C . GLU A 1 185 ? 16.205 -3.577 -14.462 1.00 86.06 185 GLU A C 1
ATOM 1469 O O . GLU A 1 185 ? 17.073 -4.299 -14.944 1.00 86.06 185 GLU A O 1
ATOM 1474 N N . LEU A 1 186 ? 14.945 -3.595 -14.915 1.00 87.38 186 LEU A N 1
ATOM 1475 C CA . LEU A 1 186 ? 14.486 -4.523 -15.957 1.00 87.38 186 LEU A CA 1
ATOM 1476 C C . LEU A 1 186 ? 14.859 -4.083 -17.376 1.00 87.38 186 LEU A C 1
ATOM 1478 O O . LEU A 1 186 ? 15.123 -4.932 -18.226 1.00 87.38 186 LEU A O 1
ATOM 1482 N N . TYR A 1 187 ? 14.835 -2.778 -17.650 1.00 88.31 187 TYR A N 1
ATOM 1483 C CA . TYR A 1 187 ? 14.970 -2.238 -19.008 1.00 88.31 187 TYR A CA 1
ATOM 1484 C C . TYR A 1 187 ? 16.200 -1.341 -19.196 1.00 88.31 187 TYR A C 1
ATOM 1486 O O . TYR A 1 187 ? 16.436 -0.861 -20.302 1.00 88.31 187 TYR A O 1
ATOM 1494 N N . GLY A 1 188 ? 16.977 -1.085 -18.140 1.00 86.38 188 GLY A N 1
ATOM 1495 C CA . GLY A 1 188 ? 18.170 -0.230 -18.169 1.00 86.38 188 GLY A CA 1
ATOM 1496 C C . GLY A 1 188 ? 17.887 1.271 -18.304 1.00 86.38 188 GLY A C 1
ATOM 1497 O O . GLY A 1 188 ? 18.816 2.071 -18.254 1.00 86.38 188 GLY A O 1
ATOM 1498 N N . ALA A 1 189 ? 16.623 1.671 -18.466 1.00 87.38 189 ALA A N 1
ATOM 1499 C CA . ALA A 1 189 ? 16.207 3.060 -18.615 1.00 87.38 189 ALA A CA 1
ATOM 1500 C C . ALA A 1 189 ? 14.820 3.296 -18.004 1.00 87.38 189 ALA A C 1
ATOM 1502 O O . ALA A 1 189 ? 13.966 2.406 -17.981 1.00 87.38 189 ALA A O 1
ATOM 1503 N N . LEU A 1 190 ? 14.592 4.523 -17.531 1.00 90.12 190 LEU A N 1
ATOM 1504 C CA . LEU A 1 190 ? 13.283 4.975 -17.073 1.00 90.12 190 LEU A CA 1
ATOM 1505 C C . LEU A 1 190 ? 12.499 5.536 -18.264 1.00 90.12 190 LEU A C 1
ATOM 1507 O O . LEU A 1 190 ? 13.004 6.388 -18.989 1.00 90.12 190 LEU A O 1
ATOM 1511 N N . SER A 1 191 ? 11.265 5.073 -18.461 1.00 92.50 191 SER A N 1
ATOM 1512 C CA . SER A 1 191 ? 10.396 5.616 -19.515 1.00 92.50 191 SER A CA 1
ATOM 1513 C C . SER A 1 191 ? 9.834 6.992 -19.140 1.00 92.50 191 SER A C 1
ATOM 1515 O O . SER A 1 191 ? 9.476 7.214 -17.980 1.00 92.50 191 SER A O 1
ATOM 1517 N N . ASP A 1 192 ? 9.661 7.881 -20.123 1.00 92.62 192 ASP A N 1
ATOM 1518 C CA . ASP A 1 192 ? 9.080 9.218 -19.910 1.00 92.62 192 ASP A CA 1
ATOM 1519 C C . ASP A 1 192 ? 7.686 9.146 -19.271 1.00 92.62 192 ASP A C 1
ATOM 1521 O O . ASP A 1 192 ? 7.345 9.928 -18.383 1.00 92.62 192 ASP A O 1
ATOM 1525 N N . SER A 1 193 ? 6.883 8.155 -19.672 1.00 92.44 193 SER A N 1
ATOM 1526 C CA . SER A 1 193 ? 5.547 7.926 -19.120 1.00 92.44 193 SER A CA 1
ATOM 1527 C C . SER A 1 193 ? 5.582 7.548 -17.637 1.00 92.44 193 SER A C 1
ATOM 1529 O O . SER A 1 193 ? 4.759 8.043 -16.863 1.00 92.44 193 SER A O 1
ATOM 1531 N N . MET A 1 194 ? 6.547 6.725 -17.216 1.00 91.19 194 MET A N 1
ATOM 1532 C CA . MET A 1 194 ? 6.751 6.398 -15.803 1.00 91.19 194 MET A CA 1
ATOM 1533 C C . MET A 1 194 ? 7.217 7.626 -15.021 1.00 91.19 194 MET A C 1
ATOM 1535 O O . MET A 1 194 ? 6.668 7.908 -13.959 1.00 91.19 194 MET A O 1
ATOM 1539 N N . ALA A 1 195 ? 8.174 8.390 -15.555 1.00 90.31 195 ALA A N 1
ATOM 1540 C CA . ALA A 1 195 ? 8.685 9.594 -14.902 1.00 90.31 195 ALA A CA 1
ATOM 1541 C C . ALA A 1 195 ? 7.570 10.623 -14.648 1.00 90.31 195 ALA A C 1
ATOM 1543 O O . ALA A 1 195 ? 7.428 11.124 -13.531 1.00 90.31 195 ALA A O 1
ATOM 1544 N N . VAL A 1 196 ? 6.725 10.880 -15.653 1.00 93.81 196 VAL A N 1
ATOM 1545 C CA . VAL A 1 196 ? 5.568 11.779 -15.517 1.00 93.81 196 VAL A CA 1
ATOM 1546 C C . VAL A 1 196 ? 4.557 11.226 -14.511 1.00 93.81 196 VAL A C 1
ATOM 1548 O O . VAL A 1 196 ? 4.087 11.966 -13.648 1.00 93.81 196 VAL A O 1
ATOM 1551 N N . SER A 1 197 ? 4.239 9.930 -14.575 1.00 93.44 197 SER A N 1
ATOM 1552 C CA . SER A 1 197 ? 3.270 9.305 -13.666 1.00 93.44 197 SER A CA 1
ATOM 1553 C C . SER A 1 197 ? 3.711 9.371 -12.201 1.00 93.44 197 SER A C 1
ATOM 1555 O O . SER A 1 197 ? 2.925 9.763 -11.334 1.00 93.44 197 SER A O 1
ATOM 1557 N N . VAL A 1 198 ? 4.970 9.031 -11.920 1.00 91.69 198 VAL A N 1
ATOM 1558 C CA . VAL A 1 198 ? 5.545 9.092 -10.569 1.00 91.69 198 VAL A CA 1
ATOM 1559 C C . VAL A 1 198 ? 5.637 10.540 -10.098 1.00 91.69 198 VAL A C 1
ATOM 1561 O O . VAL A 1 198 ? 5.220 10.842 -8.982 1.00 91.69 198 VAL A O 1
ATOM 1564 N N . GLY A 1 199 ? 6.091 11.458 -10.956 1.00 89.75 199 GLY A N 1
ATOM 1565 C CA . GLY A 1 199 ? 6.181 12.881 -10.629 1.00 89.75 199 GLY A CA 1
ATOM 1566 C C . GLY A 1 199 ? 4.834 13.489 -10.234 1.00 89.75 199 GLY A C 1
ATOM 1567 O O . GLY A 1 199 ? 4.733 14.147 -9.199 1.00 89.75 199 GLY A O 1
ATOM 1568 N N . LEU A 1 200 ? 3.772 13.223 -11.001 1.00 92.62 200 LEU A N 1
ATOM 1569 C CA . LEU A 1 200 ? 2.427 13.728 -10.696 1.00 92.62 200 LEU A CA 1
ATOM 1570 C C . LEU A 1 200 ? 1.875 13.168 -9.380 1.00 92.62 200 LEU A C 1
ATOM 1572 O O . LEU A 1 200 ? 1.274 13.909 -8.600 1.00 92.62 200 LEU A O 1
ATOM 1576 N N . GLN A 1 201 ? 2.098 11.880 -9.109 1.00 91.50 201 GLN A N 1
ATOM 1577 C CA . GLN A 1 201 ? 1.669 11.252 -7.857 1.00 91.50 201 GLN A CA 1
ATOM 1578 C C . GLN A 1 201 ? 2.435 11.814 -6.653 1.00 91.50 201 GLN A C 1
ATOM 1580 O O . GLN A 1 201 ? 1.820 12.130 -5.636 1.00 91.50 201 GLN A O 1
ATOM 1585 N N . LEU A 1 202 ? 3.745 12.050 -6.776 1.00 87.31 202 LEU A N 1
ATOM 1586 C CA . LEU A 1 202 ? 4.529 12.705 -5.724 1.00 87.31 202 LEU A CA 1
ATOM 1587 C C . LEU A 1 202 ? 4.038 14.132 -5.453 1.00 87.31 202 LEU A C 1
ATOM 1589 O O . LEU A 1 202 ? 3.850 14.503 -4.296 1.00 87.31 202 LEU A O 1
ATOM 1593 N N . VAL A 1 203 ? 3.750 14.919 -6.496 1.00 87.94 203 VAL A N 1
ATOM 1594 C CA . VAL A 1 203 ? 3.178 16.271 -6.345 1.00 87.94 203 VAL A CA 1
ATOM 1595 C C . VAL A 1 203 ? 1.834 16.224 -5.618 1.00 87.94 203 VAL A C 1
ATOM 1597 O O . VAL A 1 203 ? 1.578 17.048 -4.737 1.00 87.94 203 VAL A O 1
ATOM 1600 N N . TYR A 1 204 ? 0.984 15.248 -5.942 1.00 89.06 204 TYR A N 1
ATOM 1601 C CA . TYR A 1 204 ? -0.292 15.049 -5.258 1.00 89.06 204 TYR A CA 1
ATOM 1602 C C . TYR A 1 204 ? -0.106 14.766 -3.760 1.00 89.06 204 TYR A C 1
ATOM 1604 O O . TYR A 1 204 ? -0.746 15.415 -2.929 1.00 89.06 204 TYR A O 1
ATOM 1612 N N . ILE A 1 205 ? 0.799 13.851 -3.404 1.00 84.69 205 ILE A N 1
ATOM 1613 C CA . ILE A 1 205 ? 1.077 13.489 -2.007 1.00 84.69 205 ILE A CA 1
ATOM 1614 C C . ILE A 1 205 ? 1.654 14.694 -1.253 1.00 84.69 205 ILE A C 1
ATOM 1616 O O . ILE A 1 205 ? 1.177 15.033 -0.169 1.00 84.69 205 ILE A O 1
ATOM 1620 N N . VAL A 1 206 ? 2.601 15.422 -1.851 1.00 81.88 206 VAL A N 1
ATOM 1621 C CA . VAL A 1 206 ? 3.155 16.653 -1.265 1.00 81.88 206 VAL A CA 1
ATOM 1622 C C . VAL A 1 206 ? 2.058 17.688 -1.015 1.00 81.88 206 VAL A C 1
ATOM 1624 O O . VAL A 1 206 ? 1.992 18.258 0.076 1.00 81.88 206 VAL A O 1
ATOM 1627 N N . LYS A 1 207 ? 1.144 17.892 -1.971 1.00 82.88 207 LYS A N 1
ATOM 1628 C CA . LYS A 1 207 ? 0.001 18.800 -1.801 1.00 82.88 207 LYS A CA 1
ATOM 1629 C C . LYS A 1 207 ? -0.938 18.348 -0.682 1.00 82.88 207 LYS A C 1
ATOM 1631 O O . LYS A 1 207 ? -1.398 19.190 0.086 1.00 82.88 207 LYS A O 1
ATOM 1636 N N . PHE A 1 208 ? -1.207 17.050 -0.555 1.00 81.75 208 PHE A N 1
ATOM 1637 C CA . PHE A 1 208 ? -2.051 16.501 0.512 1.00 81.75 208 PHE A CA 1
ATOM 1638 C C . PHE A 1 208 ? -1.503 16.806 1.914 1.00 81.75 208 PHE A C 1
ATOM 1640 O O . PHE A 1 208 ? -2.274 17.124 2.823 1.00 81.75 208 PHE A O 1
ATOM 1647 N N . PHE A 1 209 ? -0.182 16.747 2.102 1.00 74.44 209 PHE A N 1
ATOM 1648 C CA . PHE A 1 209 ? 0.446 17.093 3.381 1.00 74.44 209 PHE A CA 1
ATOM 1649 C C . PHE A 1 209 ? 0.656 18.597 3.573 1.00 74.44 209 PHE A C 1
ATOM 1651 O O . PHE A 1 209 ? 0.537 19.070 4.703 1.00 74.44 209 PHE A O 1
ATOM 1658 N N . GLY A 1 210 ? 0.931 19.345 2.502 1.00 67.00 210 GLY A N 1
ATOM 1659 C CA . GLY A 1 210 ? 1.065 20.804 2.540 1.00 67.00 210 GLY A CA 1
ATOM 1660 C C . GLY A 1 210 ? -0.256 21.512 2.854 1.00 67.00 210 GLY A C 1
ATOM 1661 O O . GLY A 1 210 ? -0.306 22.363 3.731 1.00 67.00 210 GLY A O 1
ATOM 1662 N N . GLY A 1 211 ? -1.358 21.093 2.226 1.00 63.78 211 GLY A N 1
ATOM 1663 C CA . GLY A 1 211 ? -2.682 21.699 2.425 1.00 63.78 211 GLY A CA 1
ATOM 1664 C C . GLY A 1 211 ? -3.316 21.434 3.796 1.00 63.78 211 GLY A C 1
ATOM 1665 O O . GLY A 1 211 ? -4.317 22.053 4.138 1.00 63.78 211 GLY A O 1
ATOM 1666 N N . ARG A 1 212 ? -2.748 20.533 4.608 1.00 57.84 212 ARG A N 1
ATOM 1667 C CA . ARG A 1 212 ? -3.226 20.256 5.975 1.00 57.84 212 ARG A CA 1
ATOM 1668 C C . ARG A 1 212 ? -2.692 21.232 7.032 1.00 57.84 212 ARG A C 1
ATOM 1670 O O . ARG A 1 212 ? -2.960 21.026 8.214 1.00 57.84 212 ARG A O 1
ATOM 1677 N N . GLN A 1 213 ? -1.918 22.245 6.636 1.00 49.22 213 GLN A N 1
ATOM 1678 C CA . GLN A 1 213 ? -1.376 23.253 7.553 1.00 49.22 213 GLN A CA 1
ATOM 1679 C C . GLN A 1 213 ? -2.403 24.323 7.976 1.00 49.22 213 GLN A C 1
ATOM 1681 O O . GLN A 1 213 ? -2.212 24.917 9.033 1.00 49.22 213 GLN A O 1
ATOM 1686 N N . ASP A 1 214 ? -3.518 24.490 7.252 1.00 36.09 214 ASP A N 1
ATOM 1687 C CA . ASP A 1 214 ? -4.405 25.663 7.398 1.00 36.09 214 ASP A CA 1
ATOM 1688 C C . ASP A 1 214 ? -5.679 25.460 8.239 1.00 36.09 214 ASP A C 1
ATOM 1690 O O . ASP A 1 214 ? -6.603 26.265 8.180 1.00 36.09 214 ASP A O 1
ATOM 1694 N N . THR A 1 215 ? -5.759 24.416 9.064 1.00 35.75 215 THR A N 1
ATOM 1695 C CA . THR A 1 215 ? -6.860 24.292 10.040 1.00 35.75 215 THR A CA 1
ATOM 1696 C C . THR A 1 215 ? -6.313 24.193 11.457 1.00 35.75 215 THR A C 1
ATOM 1698 O O . THR A 1 215 ? -6.286 23.114 12.056 1.00 35.75 215 THR A O 1
ATOM 1701 N N . ARG A 1 216 ? -5.846 25.327 11.977 1.00 34.03 216 ARG A N 1
ATOM 1702 C CA . ARG A 1 216 ? -5.870 25.641 13.408 1.00 34.03 216 ARG A CA 1
ATOM 1703 C C . ARG A 1 216 ? -6.624 26.941 13.604 1.00 34.03 216 ARG A C 1
ATOM 1705 O O . ARG A 1 216 ? -6.377 27.863 12.800 1.00 34.03 216 ARG A O 1
#

Secondary structure (DSSP, 8-state):
-THHHHHHHHHHHHHHHHTT-HHHHHHHHTTS-GGGGSPPTT-HHHHHHHHHHHHHHHHHHHH-SS-HHHHHHHHHHHHHHHHHIIIIIS--S-TTHHHHTHHHHHHHHHHHHHHHHHHHHHHHHHS--SSS-B---S-HHHHHHH-SBSS-EETTEEHHIIIIIIIIHHHHHHHHHHHHHHHHHHHSS--HHHHHHHHHHHHHHHHHHHGGGS--

pLDDT: mean 78.86, std 10.8, range [34.03, 93.81]